Protein AF-A0A534SJM7-F1 (afdb_monomer_lite)

Radius of gyration: 26.12 Å; chains: 1; bounding box: 58×53×77 Å

Secondary structure (DSSP, 8-state):
-HHHHHHHHHHHHHHHHHHHHHHHHHHHHHHHHHH-SSHHHHHHHHHHHHHHHHHHHHHHHHHHHTTPPPPPP---HHHHHHHHHHHHH-GGGTHHHHHHHHHHHHHHHTT-GGGTTHHHHHHHHHHHHHHHHS--SSTTTTTT-THHHHHHHHHHHHHHHHHHHHHHHHHHHHHHHHHHTT--HHHHHHHHHHHHHHHHHHHHHHHHHHHHHHHHHHHHHHHHHHHHHHH-HHHHHHHHHHHHHHTT--HHHHHHHHHHHHTSTT-

Sequence (267 aa):
MKSQSKTAAADIARFRQNYIVEMDGIALYRAMAAAEQDDQRAAIFEKLAQNEERHAQRWAKLIQSGGGAVPAHKPSARVQMLGWMARRFGTHRVVPIISNMEARDEAGYMRQPEAAGLPAEERAHSRTLLAMEGKTSGQESIAGTERWHISAHGGGLRAAVFGINDGLLSNFSLVMGFAGAEAKPEYIILAGVAGLLAGSFSMAAGEYVSVSAQREVFEQQIAIEKEELEMSPKEEEEELSLIYQAKGIPEQEASRLAQRIIQNPKT

pLDDT: mean 84.22, std 14.19, range [37.12, 96.88]

Structure (mmCIF, N/CA/C/O backbone):
data_AF-A0A534SJM7-F1
#
_entry.id   AF-A0A534SJM7-F1
#
loop_
_atom_site.group_PDB
_atom_site.id
_atom_site.type_symbol
_atom_site.label_atom_id
_atom_site.label_alt_id
_atom_site.label_comp_id
_atom_site.label_asym_id
_atom_site.label_entity_id
_atom_site.label_seq_id
_atom_site.pdbx_PDB_ins_code
_atom_site.Cartn_x
_atom_site.Cartn_y
_atom_site.Cartn_z
_atom_site.occupancy
_atom_site.B_iso_or_equiv
_atom_site.auth_seq_id
_atom_site.auth_comp_id
_atom_site.auth_asym_id
_atom_site.auth_atom_id
_atom_site.pdbx_PDB_model_num
ATOM 1 N N . MET A 1 1 ? -1.666 27.600 31.468 1.00 48.06 1 MET A N 1
ATOM 2 C CA . MET A 1 1 ? -3.039 27.063 31.286 1.00 48.06 1 MET A CA 1
ATOM 3 C C . MET A 1 1 ? -3.650 27.278 29.895 1.00 48.06 1 MET A C 1
ATOM 5 O O . MET A 1 1 ? -4.218 26.328 29.385 1.00 48.06 1 MET A O 1
ATOM 9 N N . LYS A 1 2 ? -3.519 28.438 2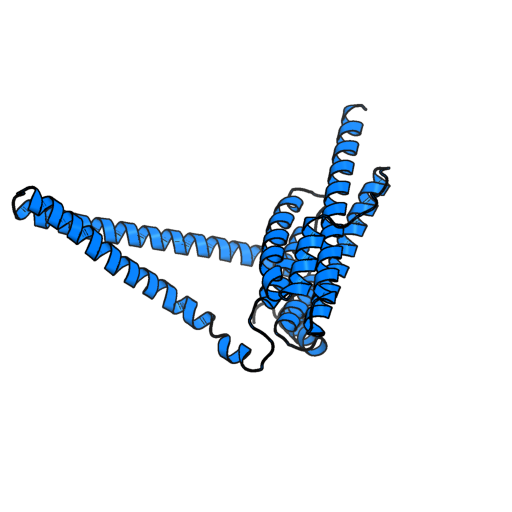9.221 1.00 47.66 2 LYS A N 1
ATOM 10 C CA . LYS A 1 2 ? -4.101 28.635 27.865 1.00 47.66 2 LYS A CA 1
ATOM 11 C C . LYS A 1 2 ? -3.459 27.803 26.733 1.00 47.66 2 LYS A C 1
ATOM 13 O O . LYS A 1 2 ? -4.135 27.537 25.748 1.00 47.66 2 LYS A O 1
ATOM 18 N N . SER A 1 3 ? -2.191 27.399 26.867 1.00 48.66 3 SER A N 1
ATOM 19 C CA . SER A 1 3 ? -1.494 26.578 25.857 1.00 48.66 3 SER A CA 1
ATOM 20 C C . SER A 1 3 ? -1.983 25.119 25.863 1.00 48.66 3 SER A C 1
ATOM 22 O O . SER A 1 3 ? -2.466 24.642 24.846 1.00 48.66 3 SER A O 1
ATOM 24 N N . GLN A 1 4 ? -2.018 24.466 27.034 1.00 54.09 4 GLN A N 1
ATOM 25 C CA . GLN A 1 4 ? -2.491 23.077 27.185 1.00 54.09 4 GLN A CA 1
ATOM 26 C C . GLN A 1 4 ? -3.959 22.866 26.763 1.00 54.09 4 GLN A C 1
ATOM 28 O O . GLN A 1 4 ? -4.293 21.833 26.196 1.00 54.09 4 GLN A O 1
ATOM 33 N N . SER A 1 5 ? -4.833 23.856 26.986 1.00 59.66 5 SER A N 1
ATOM 34 C CA . SER A 1 5 ? -6.244 23.784 26.574 1.00 59.66 5 SER A CA 1
ATOM 35 C C . SER A 1 5 ? -6.440 23.843 25.051 1.00 59.66 5 SER A C 1
ATOM 37 O O . SER A 1 5 ? -7.377 23.232 24.541 1.00 59.66 5 SER A O 1
ATOM 39 N N . LYS A 1 6 ? -5.566 24.547 24.315 1.00 61.25 6 LYS A N 1
ATOM 40 C CA . LYS A 1 6 ? -5.624 24.595 22.845 1.00 61.25 6 LYS A CA 1
ATOM 41 C C . LYS A 1 6 ? -5.115 23.304 22.209 1.00 61.25 6 LYS A C 1
ATOM 43 O O . LYS A 1 6 ? -5.706 22.864 21.229 1.00 61.25 6 LYS A O 1
ATOM 48 N N . THR A 1 7 ? -4.072 22.700 22.778 1.00 64.88 7 THR A N 1
ATOM 49 C CA . THR A 1 7 ? -3.540 21.408 22.320 1.00 64.88 7 THR A CA 1
ATOM 50 C C . THR A 1 7 ? -4.594 20.312 22.468 1.00 64.88 7 THR A C 1
ATOM 52 O O . THR A 1 7 ? -4.959 19.693 21.478 1.00 64.88 7 THR A O 1
ATOM 55 N N . ALA A 1 8 ? -5.229 20.209 23.643 1.00 72.19 8 ALA A N 1
ATOM 56 C CA . ALA A 1 8 ? -6.291 19.230 23.887 1.00 72.19 8 ALA A CA 1
ATOM 57 C C . ALA A 1 8 ? -7.491 19.374 22.927 1.00 72.19 8 ALA A C 1
ATOM 59 O O . ALA A 1 8 ? -8.035 18.381 22.454 1.00 72.19 8 ALA A O 1
ATOM 60 N N . ALA A 1 9 ? -7.899 20.603 22.591 1.00 74.38 9 ALA A N 1
ATOM 61 C CA . ALA A 1 9 ? -8.987 20.830 21.638 1.00 74.38 9 ALA A CA 1
ATOM 62 C C . ALA A 1 9 ? -8.610 20.444 20.193 1.00 74.38 9 ALA A C 1
ATOM 64 O O . ALA A 1 9 ? -9.451 19.912 19.464 1.00 74.38 9 ALA A O 1
ATOM 65 N N . ALA A 1 10 ? -7.363 20.698 19.782 1.00 77.25 10 ALA A N 1
ATOM 66 C CA . ALA A 1 10 ? -6.848 20.300 18.472 1.00 77.25 10 ALA A CA 1
ATOM 67 C C . ALA A 1 10 ? -6.713 18.772 18.352 1.00 77.25 10 ALA A C 1
ATOM 69 O O . ALA A 1 10 ? -7.062 18.209 17.315 1.00 77.25 10 ALA A O 1
ATOM 70 N N . ASP A 1 11 ? -6.294 18.100 19.425 1.00 86.06 11 ASP A N 1
ATOM 71 C CA . ASP A 1 11 ? -6.201 16.640 19.481 1.00 86.06 11 ASP A CA 1
ATOM 72 C C . ASP A 1 11 ? -7.588 15.988 19.402 1.00 86.06 11 ASP A C 1
ATOM 74 O O . ASP A 1 11 ? -7.801 15.095 18.588 1.00 86.06 11 ASP A O 1
ATOM 78 N N . ILE A 1 12 ? -8.587 16.506 20.130 1.00 87.31 12 ILE A N 1
ATOM 79 C CA . ILE A 1 12 ? -9.975 16.013 20.037 1.00 87.31 12 ILE A CA 1
ATOM 80 C C . ILE A 1 12 ? -10.547 16.206 18.628 1.00 87.31 12 ILE A C 1
ATOM 82 O O . ILE A 1 12 ? -11.263 15.337 18.132 1.00 87.31 12 ILE A O 1
ATOM 86 N N . ALA A 1 13 ? -10.258 17.334 17.971 1.00 89.06 13 ALA A N 1
ATOM 87 C CA . ALA A 1 13 ? -10.689 17.559 16.594 1.00 89.06 13 ALA A CA 1
ATOM 88 C C . ALA A 1 13 ? -10.052 16.546 15.628 1.00 89.06 13 ALA A C 1
ATOM 90 O O . ALA A 1 13 ? -10.756 15.998 14.780 1.00 89.06 13 ALA A O 1
ATOM 91 N N . ARG A 1 14 ? -8.758 16.243 15.801 1.00 90.06 14 ARG A N 1
ATOM 92 C CA . ARG A 1 14 ? -8.051 15.200 15.042 1.00 90.06 14 ARG A CA 1
ATOM 93 C C . ARG A 1 14 ? -8.657 13.818 15.288 1.00 90.06 14 ARG A C 1
ATOM 95 O O . ARG A 1 14 ? -9.010 13.143 14.331 1.00 90.06 14 ARG A O 1
ATOM 102 N N . PHE A 1 15 ? -8.880 13.432 16.544 1.00 91.88 15 PHE A N 1
ATOM 103 C CA . PHE A 1 15 ? -9.482 12.136 16.880 1.00 91.88 15 PHE A CA 1
ATOM 104 C C . PHE A 1 15 ? -10.893 11.985 16.313 1.00 91.88 15 PHE A C 1
ATOM 106 O O . PHE A 1 15 ? -11.259 10.909 15.856 1.00 91.88 15 PHE A O 1
ATOM 113 N N . ARG A 1 16 ? -11.687 13.063 16.296 1.00 91.62 16 ARG A N 1
ATOM 114 C CA . ARG A 1 16 ? -13.003 13.070 15.640 1.00 91.62 16 ARG A CA 1
ATOM 115 C C . ARG A 1 16 ? -12.902 12.852 14.139 1.00 91.62 16 ARG A C 1
ATOM 117 O O . ARG A 1 16 ? -13.757 12.168 13.589 1.00 91.62 16 ARG A O 1
ATOM 124 N N . GLN A 1 17 ? -11.897 13.438 13.493 1.00 91.19 17 GLN A N 1
ATOM 125 C CA . GLN A 1 17 ? -11.669 13.228 12.070 1.00 91.19 17 GLN A CA 1
ATOM 126 C C . GLN A 1 17 ? -11.284 11.773 11.793 1.00 91.19 17 GLN A C 1
ATOM 128 O O . GLN A 1 17 ? -11.927 11.159 10.950 1.00 91.19 17 GLN A O 1
ATOM 133 N N . ASN A 1 18 ? -10.326 11.217 12.542 1.00 91.50 18 ASN A N 1
ATOM 134 C CA . ASN A 1 18 ? -9.927 9.811 12.416 1.00 91.50 18 ASN A CA 1
ATOM 135 C C . ASN A 1 18 ? -11.129 8.882 12.659 1.00 91.50 18 ASN A C 1
ATOM 137 O O . ASN A 1 18 ? -11.427 8.034 11.837 1.00 91.50 18 ASN A O 1
ATOM 141 N N . TYR A 1 19 ? -11.921 9.130 13.708 1.00 93.62 19 TYR A N 1
ATOM 142 C CA . TYR A 1 19 ? -13.146 8.371 13.982 1.00 93.62 19 TYR A CA 1
ATOM 143 C C . TYR A 1 19 ? -14.138 8.373 12.807 1.00 93.62 19 TYR A C 1
ATOM 145 O O . TYR A 1 19 ? -14.770 7.360 12.529 1.00 93.62 19 TYR A O 1
ATOM 153 N N . ILE A 1 20 ? -14.315 9.509 12.124 1.00 92.94 20 ILE A N 1
ATOM 154 C CA . ILE A 1 20 ? -15.205 9.588 10.957 1.00 92.94 20 ILE A CA 1
ATOM 155 C C . ILE A 1 20 ? -14.641 8.786 9.781 1.00 92.94 20 ILE A C 1
ATOM 157 O O . ILE A 1 20 ? -15.435 8.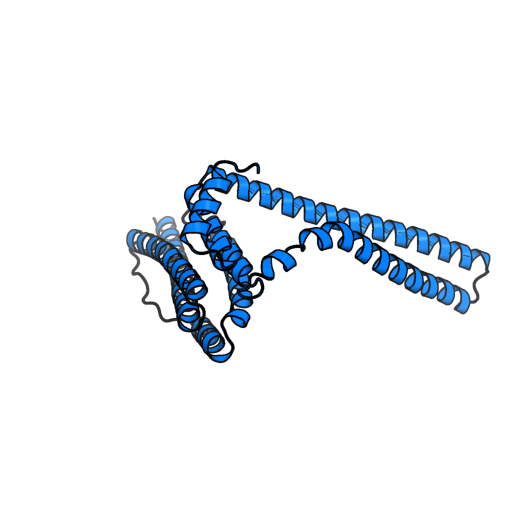189 9.059 1.00 92.94 20 ILE A O 1
ATOM 161 N N . VAL A 1 21 ? -13.315 8.779 9.600 1.00 91.25 21 VAL A N 1
ATOM 162 C CA . VAL A 1 21 ? -12.637 7.973 8.573 1.00 91.25 21 VAL A CA 1
ATOM 163 C C . VAL A 1 21 ? -12.903 6.488 8.818 1.00 91.25 21 VAL A C 1
ATOM 165 O O . VAL A 1 21 ? -13.490 5.862 7.938 1.00 91.25 21 VAL A O 1
ATOM 168 N N . GLU A 1 22 ? -12.661 5.979 10.032 1.00 93.25 22 GLU A N 1
ATOM 169 C CA . GLU A 1 22 ? -12.908 4.554 10.330 1.00 93.25 22 GLU A CA 1
ATOM 170 C C . GLU A 1 22 ? -14.385 4.195 10.127 1.00 93.25 22 GLU A C 1
ATOM 172 O O . GLU A 1 22 ? -14.732 3.169 9.551 1.00 93.25 22 GLU A O 1
ATOM 177 N N . MET A 1 23 ? -15.303 5.072 10.548 1.00 95.31 23 MET A N 1
ATOM 178 C CA . MET A 1 23 ? -16.740 4.851 10.364 1.00 95.31 23 MET A CA 1
ATOM 179 C C . MET A 1 23 ? -17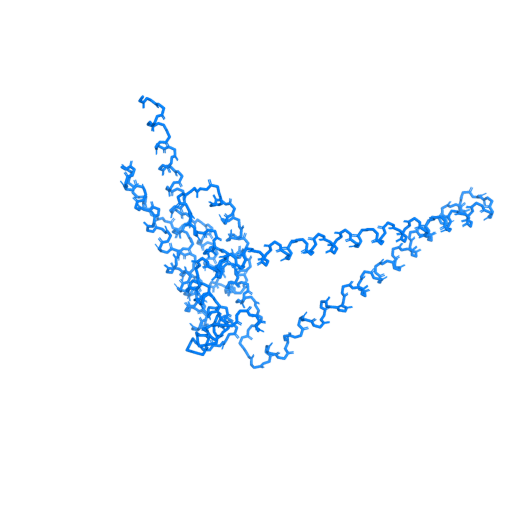.170 4.850 8.889 1.00 95.31 23 MET A C 1
ATOM 181 O O . MET A 1 23 ? -18.103 4.130 8.519 1.00 95.31 23 MET A O 1
ATOM 185 N N . ASP A 1 24 ? -16.515 5.644 8.038 1.00 94.12 24 ASP A N 1
ATOM 186 C CA . ASP A 1 24 ? -16.697 5.589 6.586 1.00 94.12 24 ASP A CA 1
ATOM 187 C C . ASP A 1 24 ? -16.140 4.278 6.007 1.00 94.12 24 ASP A C 1
ATOM 189 O O . ASP A 1 24 ? -16.819 3.672 5.173 1.00 94.12 24 ASP A O 1
ATOM 193 N N . GLY A 1 25 ? -14.982 3.810 6.488 1.00 93.25 25 GLY A N 1
ATOM 194 C CA . GLY A 1 25 ? -14.394 2.507 6.156 1.00 93.25 25 GLY A CA 1
ATOM 195 C C . GLY A 1 25 ? -15.334 1.347 6.491 1.00 93.25 25 GLY A C 1
ATOM 196 O O . GLY A 1 25 ? -15.724 0.588 5.604 1.00 93.25 25 GLY A O 1
ATOM 197 N N . ILE A 1 26 ? -15.842 1.290 7.728 1.00 95.75 26 ILE A N 1
ATOM 198 C CA . ILE A 1 26 ? -16.842 0.303 8.185 1.00 95.75 26 ILE A CA 1
ATOM 199 C C . ILE A 1 26 ? -18.062 0.284 7.258 1.00 95.75 26 ILE A C 1
ATOM 201 O O . ILE A 1 26 ? -18.526 -0.775 6.826 1.00 95.75 26 ILE A O 1
ATOM 205 N N . ALA A 1 27 ? -18.618 1.462 6.960 1.00 96.19 27 ALA A N 1
ATOM 206 C CA . ALA A 1 27 ? -19.800 1.576 6.113 1.00 96.19 27 ALA A CA 1
ATOM 207 C C . ALA A 1 27 ? -19.522 1.120 4.673 1.00 96.19 27 ALA A C 1
ATOM 209 O O . ALA A 1 27 ? -20.390 0.506 4.044 1.00 96.19 27 ALA A O 1
ATOM 210 N N . LEU A 1 28 ? -18.326 1.404 4.155 1.00 95.31 28 LEU A N 1
ATOM 211 C CA . LEU A 1 28 ? -17.896 0.985 2.830 1.00 95.31 28 LEU A CA 1
ATOM 212 C C . LEU A 1 28 ? -17.688 -0.528 2.762 1.00 95.31 28 LEU A C 1
ATOM 214 O O . LEU A 1 28 ? -18.277 -1.163 1.891 1.00 95.31 28 LEU A O 1
ATOM 218 N N . TYR A 1 29 ? -16.940 -1.117 3.694 1.00 96.19 29 TYR A N 1
ATOM 219 C CA . TYR A 1 29 ? -16.705 -2.558 3.744 1.00 96.19 29 TYR A CA 1
ATOM 220 C C . TYR A 1 29 ? -18.001 -3.352 3.895 1.00 96.19 29 TYR A C 1
ATOM 222 O O . TYR A 1 29 ? -18.231 -4.293 3.139 1.00 96.19 29 TYR A O 1
ATOM 230 N N . ARG A 1 30 ? -18.931 -2.914 4.749 1.00 96.88 30 ARG A N 1
ATOM 231 C CA . ARG A 1 30 ? -20.265 -3.535 4.841 1.00 96.88 30 ARG A CA 1
ATOM 232 C C . ARG A 1 30 ? -21.076 -3.402 3.557 1.00 96.88 30 ARG A C 1
ATOM 234 O O . ARG A 1 30 ? -21.790 -4.327 3.173 1.00 96.88 30 ARG A O 1
ATOM 241 N N . ALA A 1 31 ? -20.976 -2.265 2.865 1.00 95.75 31 ALA A N 1
ATOM 242 C CA . ALA A 1 31 ? -21.624 -2.094 1.568 1.00 95.75 31 ALA A CA 1
ATOM 243 C C . ALA A 1 31 ? -21.010 -3.002 0.490 1.00 95.75 31 ALA A C 1
ATOM 245 O O . ALA A 1 31 ? -21.743 -3.481 -0.375 1.00 95.75 31 ALA A O 1
ATOM 246 N N . MET A 1 32 ? -19.698 -3.246 0.553 1.00 95.44 32 MET A N 1
ATOM 247 C CA . MET A 1 32 ? -18.988 -4.192 -0.309 1.00 95.44 32 MET A CA 1
ATOM 248 C C . MET A 1 32 ? -19.405 -5.631 -0.004 1.00 95.44 32 MET A C 1
ATOM 250 O O . MET A 1 32 ? -19.796 -6.335 -0.929 1.00 95.44 32 MET A O 1
ATOM 254 N N . ALA A 1 33 ? -19.425 -6.032 1.271 1.00 95.88 33 ALA A N 1
ATOM 255 C CA . ALA A 1 33 ? -19.879 -7.349 1.717 1.00 95.88 33 ALA A CA 1
ATOM 256 C C . ALA A 1 33 ? -21.310 -7.646 1.247 1.00 95.88 33 ALA A C 1
ATOM 258 O O . ALA A 1 33 ? -21.569 -8.686 0.654 1.00 95.88 33 ALA A O 1
ATOM 259 N N . ALA A 1 34 ? -22.231 -6.692 1.417 1.00 95.44 34 ALA A N 1
ATOM 260 C CA . ALA A 1 34 ? -23.622 -6.837 0.984 1.00 95.44 34 ALA A CA 1
ATOM 261 C C . ALA A 1 34 ? -23.810 -6.852 -0.546 1.00 95.44 34 ALA A C 1
ATOM 263 O O . ALA A 1 34 ? -24.861 -7.267 -1.034 1.00 95.44 34 ALA A O 1
ATOM 264 N N . ALA A 1 35 ? -22.842 -6.334 -1.307 1.00 93.62 35 ALA A N 1
ATOM 265 C CA . ALA A 1 35 ? -22.861 -6.325 -2.769 1.00 93.62 35 ALA A CA 1
ATOM 266 C C . ALA A 1 35 ? -22.111 -7.516 -3.389 1.00 93.62 35 ALA A C 1
ATOM 268 O O . ALA A 1 35 ? -22.196 -7.720 -4.603 1.00 93.62 35 ALA A O 1
ATOM 269 N N . GLU A 1 36 ? -21.348 -8.254 -2.585 1.00 92.62 36 GLU A N 1
ATOM 270 C CA . GLU A 1 36 ? -20.542 -9.383 -3.021 1.00 92.62 36 GLU A CA 1
ATOM 271 C C . GLU A 1 36 ? 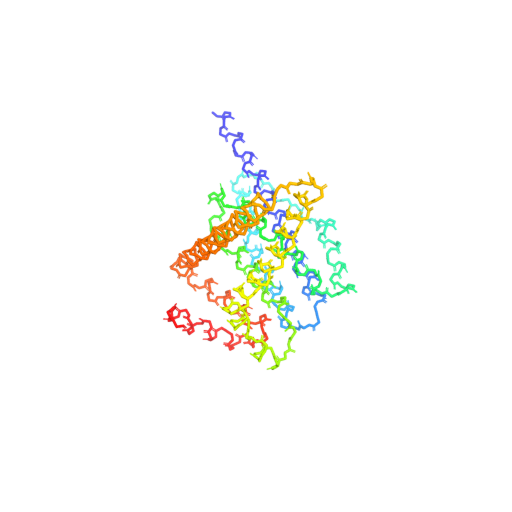-21.406 -10.638 -3.181 1.00 92.62 36 GLU A C 1
ATOM 273 O O . GLU A 1 36 ? -22.325 -10.880 -2.405 1.00 92.62 36 GLU A O 1
ATOM 278 N N . GLN A 1 37 ? -21.130 -11.419 -4.227 1.00 88.56 37 GLN A N 1
ATOM 279 C CA . GLN A 1 37 ? -21.872 -12.657 -4.510 1.00 88.56 37 GLN A CA 1
ATOM 280 C C . GLN A 1 37 ? -21.180 -13.892 -3.935 1.00 88.56 37 GLN A C 1
ATOM 282 O O . GLN A 1 37 ? -21.824 -14.908 -3.700 1.00 88.56 37 GLN A O 1
ATOM 287 N N . ASP A 1 38 ? -19.863 -13.815 -3.769 1.00 88.88 38 ASP A N 1
ATOM 288 C CA . ASP A 1 38 ? -19.048 -14.874 -3.195 1.00 88.88 38 ASP A CA 1
ATOM 289 C C . ASP A 1 38 ? -19.036 -14.741 -1.667 1.00 88.88 38 ASP A C 1
ATOM 291 O O . ASP A 1 38 ? -18.492 -13.772 -1.130 1.00 88.88 38 ASP A O 1
ATOM 295 N N . ASP A 1 39 ? -19.615 -15.723 -0.973 1.00 89.06 39 ASP A N 1
ATOM 296 C CA . ASP A 1 39 ? -19.719 -15.742 0.490 1.00 89.06 39 ASP A CA 1
ATOM 297 C C . ASP A 1 39 ? -18.352 -15.634 1.186 1.00 89.06 39 ASP A C 1
ATOM 299 O O . ASP A 1 39 ? -18.247 -15.010 2.244 1.00 89.06 39 ASP A O 1
ATOM 303 N N . GLN A 1 40 ? -17.284 -16.190 0.598 1.00 87.19 40 GLN A N 1
ATOM 304 C CA . GLN A 1 40 ? -15.939 -16.082 1.170 1.00 87.19 40 GLN A CA 1
ATOM 305 C C . GLN A 1 40 ? -15.420 -14.648 1.069 1.00 87.19 40 GLN A C 1
ATOM 307 O O . GLN A 1 40 ? -14.905 -14.102 2.043 1.00 87.19 40 GLN A O 1
ATOM 312 N N . ARG A 1 41 ? -15.587 -14.005 -0.091 1.00 90.50 41 ARG A N 1
ATOM 313 C CA . ARG A 1 41 ? -15.161 -12.609 -0.289 1.00 90.50 41 ARG A CA 1
ATOM 314 C C . ARG A 1 41 ? -16.010 -11.643 0.536 1.00 90.50 41 ARG A C 1
ATOM 316 O O . ARG A 1 41 ? -15.468 -10.692 1.097 1.00 90.50 41 ARG A O 1
ATOM 323 N N . ALA A 1 42 ? -17.308 -11.910 0.665 1.00 93.19 42 ALA A N 1
ATOM 324 C CA . ALA A 1 42 ? -18.203 -11.154 1.534 1.00 93.19 42 ALA A CA 1
ATOM 325 C C . ALA A 1 42 ? -17.753 -11.238 3.001 1.00 93.19 42 ALA A C 1
ATOM 327 O O . ALA A 1 42 ? -17.692 -10.215 3.683 1.00 93.19 42 ALA A O 1
ATOM 328 N N . ALA A 1 43 ? -17.364 -12.431 3.464 1.00 93.06 43 ALA A N 1
ATOM 329 C CA . ALA A 1 43 ? -16.839 -12.633 4.812 1.00 93.06 43 ALA A CA 1
ATOM 330 C C . ALA A 1 43 ? -15.519 -11.883 5.053 1.00 93.06 43 ALA A C 1
ATOM 332 O O . ALA A 1 43 ? -15.328 -11.343 6.140 1.00 93.06 43 ALA A O 1
ATOM 333 N N . ILE A 1 44 ? -14.630 -11.796 4.056 1.00 92.88 44 ILE A N 1
ATOM 334 C CA . ILE A 1 44 ? -13.392 -11.002 4.166 1.00 92.88 44 ILE A CA 1
ATOM 335 C C . ILE A 1 44 ? -13.719 -9.518 4.349 1.00 92.88 44 ILE A C 1
ATOM 337 O O . ILE A 1 44 ? -13.182 -8.894 5.260 1.00 92.88 44 ILE A O 1
ATOM 341 N N . PHE A 1 45 ? -14.634 -8.956 3.551 1.00 95.56 45 PHE A N 1
ATOM 342 C CA . PHE A 1 45 ? -15.066 -7.566 3.740 1.00 95.56 45 PHE A CA 1
ATOM 343 C C . PHE A 1 45 ? -15.692 -7.333 5.121 1.00 95.56 45 PHE A C 1
ATOM 345 O O . PHE A 1 45 ? -15.440 -6.300 5.733 1.00 95.56 45 PHE A O 1
ATOM 352 N N . GLU A 1 46 ? -16.469 -8.284 5.643 1.00 95.88 46 GLU A N 1
ATOM 353 C CA . GLU A 1 46 ? -17.026 -8.164 6.995 1.00 95.88 46 GLU A CA 1
ATOM 354 C C . GLU A 1 46 ? -15.934 -8.214 8.076 1.00 95.88 46 GLU A C 1
ATOM 356 O O . GLU A 1 46 ? -16.000 -7.453 9.038 1.00 95.88 46 GLU A O 1
ATOM 361 N N . LYS A 1 47 ? -14.897 -9.046 7.911 1.00 94.12 47 LYS A N 1
ATOM 362 C CA . LYS A 1 47 ? -13.740 -9.067 8.822 1.00 94.12 47 LYS A CA 1
ATOM 363 C C . LYS A 1 47 ? -12.969 -7.745 8.796 1.00 94.12 47 LYS A C 1
ATOM 365 O O . LYS A 1 47 ? -12.666 -7.212 9.858 1.00 94.12 47 LYS A O 1
ATOM 370 N N . LEU A 1 48 ? -12.739 -7.167 7.613 1.00 93.94 48 LEU A N 1
ATOM 371 C CA . LEU A 1 48 ? -12.138 -5.831 7.491 1.00 93.94 48 LEU A CA 1
ATOM 372 C C . LEU A 1 48 ? -12.995 -4.772 8.204 1.00 93.94 48 LEU A C 1
ATOM 374 O O . LEU A 1 48 ? -12.480 -3.991 8.996 1.00 93.94 48 LEU A O 1
ATOM 378 N N . ALA A 1 49 ? -14.322 -4.805 8.033 1.00 95.88 49 ALA A N 1
ATOM 379 C CA . ALA A 1 49 ? -15.223 -3.903 8.753 1.00 95.88 49 ALA A CA 1
ATOM 380 C C . ALA A 1 49 ? -15.131 -4.055 10.284 1.00 95.88 49 ALA A C 1
ATOM 382 O O . ALA A 1 49 ? -15.223 -3.065 11.006 1.00 95.88 49 ALA A O 1
ATOM 383 N N . GLN A 1 50 ? -14.959 -5.278 10.794 1.00 94.69 50 GLN A N 1
ATOM 384 C CA . GLN A 1 50 ? -14.792 -5.535 12.229 1.00 94.69 50 GLN A CA 1
ATOM 385 C C . GLN A 1 50 ? -13.458 -5.006 12.765 1.00 94.69 50 GLN A C 1
ATOM 387 O O . GLN A 1 50 ? -13.421 -4.504 13.890 1.00 94.69 50 GLN A O 1
ATOM 392 N N . ASN A 1 51 ? -12.382 -5.072 11.978 1.00 91.56 51 ASN A N 1
ATOM 393 C CA . ASN A 1 51 ? -11.098 -4.473 12.348 1.00 91.56 51 ASN A CA 1
ATOM 394 C C . ASN A 1 51 ? -11.230 -2.953 12.487 1.00 91.56 51 ASN A C 1
ATOM 396 O O . ASN A 1 51 ? -10.889 -2.404 13.538 1.00 91.56 51 ASN A O 1
ATOM 400 N N . GLU A 1 52 ? -11.870 -2.299 11.515 1.00 92.75 52 GLU A N 1
ATOM 401 C CA . GLU A 1 52 ? -12.140 -0.858 11.574 1.00 92.75 52 GLU A CA 1
ATOM 402 C C . GLU A 1 52 ? -13.021 -0.455 12.762 1.00 92.75 52 GLU A C 1
ATOM 404 O O . GLU A 1 52 ? -12.869 0.624 13.338 1.00 92.75 52 GLU A O 1
ATOM 409 N N . GLU A 1 53 ? -13.933 -1.323 13.210 1.00 94.81 53 GLU A N 1
ATOM 410 C CA . GLU A 1 53 ? -14.692 -1.072 14.440 1.00 94.81 53 GLU A CA 1
ATOM 411 C C . GLU A 1 53 ? -13.787 -0.979 15.669 1.00 94.81 53 GLU A C 1
ATOM 413 O O . GLU A 1 53 ? -14.050 -0.160 16.559 1.00 94.81 53 GLU A O 1
ATOM 418 N N . ARG A 1 54 ? -12.701 -1.760 15.729 1.00 92.12 54 ARG A N 1
ATOM 419 C CA . ARG A 1 54 ? -11.707 -1.657 16.810 1.00 92.12 54 ARG A CA 1
ATOM 420 C C . ARG A 1 54 ? -10.977 -0.315 16.736 1.00 92.12 54 ARG A C 1
ATOM 422 O O . ARG A 1 54 ? -10.816 0.337 17.776 1.00 92.12 54 ARG A O 1
ATOM 429 N N . HIS A 1 55 ? -10.620 0.137 15.533 1.00 92.12 55 HIS A N 1
ATOM 430 C CA . HIS A 1 55 ? -10.002 1.446 15.302 1.00 92.12 55 HIS A CA 1
ATOM 431 C C . HIS A 1 55 ? -10.941 2.583 15.736 1.00 92.12 55 HIS A C 1
ATOM 433 O O . HIS A 1 55 ? -10.591 3.424 16.572 1.00 92.12 55 HIS A O 1
ATOM 439 N N . ALA A 1 56 ? -12.196 2.553 15.280 1.00 93.81 56 ALA A N 1
ATOM 440 C CA . ALA A 1 56 ? -13.218 3.531 15.637 1.00 93.81 56 ALA A CA 1
ATOM 441 C C . ALA A 1 56 ? -13.438 3.583 17.158 1.00 93.81 56 ALA A C 1
ATOM 443 O O . ALA A 1 56 ? -13.512 4.661 17.755 1.00 93.81 56 ALA A O 1
ATOM 444 N N . GLN A 1 57 ? -13.488 2.428 17.829 1.00 94.19 57 GLN A N 1
ATOM 445 C CA . GLN A 1 57 ? -13.617 2.358 19.286 1.00 94.19 57 GLN A CA 1
ATOM 446 C C . GLN A 1 57 ? -12.411 2.959 20.016 1.00 94.19 57 GLN A C 1
ATOM 448 O O . GLN A 1 57 ? -12.588 3.611 21.052 1.00 94.19 57 GLN A O 1
ATOM 453 N N . ARG A 1 58 ? -11.191 2.775 19.498 1.00 92.75 58 ARG A N 1
ATOM 454 C CA . ARG A 1 58 ? -9.975 3.398 20.042 1.00 92.75 58 ARG A CA 1
ATOM 455 C C . ARG A 1 58 ? -10.074 4.920 19.982 1.00 92.75 58 ARG A C 1
ATOM 457 O O . ARG A 1 58 ? -9.891 5.580 21.008 1.00 92.75 58 ARG A O 1
ATOM 464 N N . TRP A 1 59 ? -10.456 5.477 18.835 1.00 93.12 59 TRP A N 1
ATOM 465 C CA . TRP A 1 59 ? -10.651 6.921 18.692 1.00 93.12 59 TRP A CA 1
ATOM 466 C C . TRP A 1 59 ? -11.798 7.446 19.556 1.00 93.12 59 TRP A C 1
ATOM 468 O O . TRP A 1 59 ? -11.652 8.481 20.207 1.00 93.12 59 TRP A O 1
ATOM 478 N N . ALA A 1 60 ? -12.912 6.718 19.646 1.00 93.12 60 ALA A N 1
ATOM 479 C CA . ALA A 1 60 ? -14.033 7.078 20.510 1.00 93.12 60 ALA A CA 1
ATOM 480 C C . ALA A 1 60 ? -13.614 7.185 21.985 1.00 93.12 60 ALA A C 1
ATOM 482 O O . ALA A 1 60 ? -13.979 8.155 22.653 1.00 93.12 60 ALA A O 1
ATOM 483 N N . LYS A 1 61 ? -12.804 6.238 22.481 1.00 93.00 61 LYS A N 1
ATOM 484 C CA . LYS A 1 61 ? -12.249 6.282 23.845 1.00 93.00 61 LYS A CA 1
ATOM 485 C C . LYS A 1 61 ? -11.374 7.515 24.057 1.00 93.00 61 LYS A C 1
ATOM 487 O O . LYS A 1 61 ? -11.545 8.192 25.067 1.00 93.00 61 LYS A O 1
ATOM 492 N N . LEU A 1 62 ? -10.501 7.844 23.101 1.00 90.50 62 LEU A N 1
ATOM 493 C CA . LEU A 1 62 ? -9.634 9.028 23.172 1.00 90.50 62 LEU A CA 1
ATOM 494 C C . LEU A 1 62 ? -10.432 10.342 23.171 1.00 90.50 62 LEU A C 1
ATOM 496 O O . LEU A 1 62 ? -10.142 11.255 23.949 1.00 90.50 62 LEU A O 1
ATOM 500 N N . ILE A 1 63 ? -11.485 10.427 22.350 1.00 91.44 63 ILE A N 1
ATOM 501 C CA . ILE A 1 63 ? -12.412 11.569 22.327 1.00 91.44 63 ILE A CA 1
ATOM 502 C C . ILE A 1 63 ? -13.090 11.726 23.693 1.00 91.44 63 ILE A C 1
ATOM 504 O O . ILE A 1 63 ? -13.102 12.828 24.245 1.00 91.44 63 ILE A O 1
ATOM 508 N N . GLN A 1 64 ? -13.618 10.633 24.252 1.00 91.69 64 GLN A N 1
ATOM 509 C CA . GLN A 1 64 ? -14.305 10.636 25.546 1.00 91.69 64 GLN A CA 1
ATOM 510 C C . GLN A 1 64 ? -13.360 10.986 26.699 1.00 91.69 64 GLN A C 1
ATOM 512 O O . GLN A 1 64 ? -13.715 11.812 27.539 1.00 91.69 64 GLN A O 1
ATOM 517 N N . SER A 1 65 ? -12.141 10.434 26.722 1.00 88.50 65 SER A N 1
ATOM 518 C CA . SER A 1 65 ? -11.137 10.768 27.742 1.00 88.50 65 SER A CA 1
ATOM 519 C C . SER A 1 65 ? -10.682 12.224 27.664 1.00 88.50 65 SER A C 1
ATOM 521 O O . SER A 1 65 ? -10.347 12.819 28.684 1.00 88.50 65 SER A O 1
ATOM 523 N N . GLY A 1 66 ? -10.717 12.822 26.470 1.00 85.12 66 GLY A N 1
ATOM 524 C CA . GLY A 1 66 ? -10.493 14.254 26.266 1.00 85.12 66 GLY A CA 1
ATOM 525 C C . GLY A 1 66 ? -11.681 15.144 26.661 1.00 85.12 66 GLY A C 1
ATOM 526 O O . GLY A 1 66 ? -11.585 16.364 26.558 1.00 85.12 66 GLY A O 1
ATOM 527 N N . GLY A 1 67 ? -12.812 14.573 27.094 1.00 86.12 67 GLY A N 1
ATOM 528 C CA . GLY A 1 67 ? -14.040 15.312 27.410 1.00 86.12 67 GLY A CA 1
ATOM 529 C C . GLY A 1 67 ? -14.856 15.730 26.180 1.00 86.12 67 GLY A C 1
ATOM 530 O O . GLY A 1 67 ? -15.743 16.578 26.280 1.00 86.12 67 GLY A O 1
ATOM 531 N N . GLY A 1 68 ? -14.563 15.164 25.007 1.00 86.06 68 GLY A N 1
ATOM 532 C CA . GLY A 1 68 ? -15.322 15.376 23.780 1.00 86.06 68 GLY A CA 1
ATOM 533 C C . GLY A 1 68 ? -16.507 14.414 23.648 1.00 86.06 68 GLY A C 1
ATOM 534 O O . GLY A 1 68 ? -16.457 13.264 24.072 1.00 86.06 68 GLY A O 1
ATOM 535 N N . ALA A 1 69 ? -17.578 14.867 22.995 1.00 89.62 69 ALA A N 1
ATOM 536 C CA . ALA A 1 69 ? -18.641 13.977 22.527 1.00 89.62 69 ALA A CA 1
ATOM 537 C C . ALA A 1 69 ? -18.216 13.259 21.233 1.00 89.62 69 ALA A C 1
ATOM 539 O O . ALA A 1 69 ? -17.669 13.911 20.329 1.00 89.62 69 ALA A O 1
ATOM 540 N N . VAL A 1 70 ? -18.492 11.952 21.156 1.00 89.31 70 VAL A N 1
ATOM 541 C CA . VAL A 1 70 ? -18.314 11.133 19.947 1.00 89.31 70 VAL A CA 1
ATOM 542 C C . VAL A 1 70 ? -19.346 11.579 18.905 1.00 89.31 70 VAL A C 1
ATOM 544 O O . VAL A 1 70 ? -20.535 11.652 19.228 1.00 89.31 70 VAL A O 1
ATOM 547 N N . PRO A 1 71 ? -18.926 11.941 17.683 1.00 88.50 71 PRO A N 1
ATOM 548 C CA . PRO A 1 71 ? -19.845 12.425 16.665 1.00 88.50 71 PRO A CA 1
ATOM 549 C C . PRO A 1 71 ? -20.749 11.292 16.161 1.00 88.50 71 PRO A C 1
ATOM 551 O O . PRO A 1 71 ? -20.312 10.155 15.994 1.00 88.50 71 PRO A O 1
ATOM 554 N N . ALA A 1 72 ? -22.014 11.611 15.880 1.00 87.94 72 ALA A N 1
ATOM 555 C CA . ALA A 1 72 ? -22.885 10.701 15.146 1.00 87.94 72 ALA A CA 1
ATOM 556 C C . ALA A 1 72 ? -22.404 10.605 13.691 1.00 87.94 72 ALA A C 1
ATOM 558 O O . ALA A 1 72 ? -22.159 11.631 13.050 1.00 87.94 72 ALA A O 1
ATOM 559 N N . HIS A 1 73 ? -22.282 9.387 13.168 1.00 90.06 73 HIS A N 1
ATOM 560 C CA . HIS A 1 73 ? -21.820 9.154 11.803 1.00 90.06 73 HIS A CA 1
ATOM 561 C C . HIS A 1 73 ? -22.991 9.027 10.825 1.00 90.06 73 HIS A C 1
ATOM 563 O O . HIS A 1 73 ? -24.033 8.446 11.132 1.00 90.06 73 HIS A O 1
ATOM 569 N N . LYS A 1 74 ? -22.803 9.593 9.632 1.00 89.50 74 LYS A N 1
ATOM 570 C CA . LYS A 1 74 ? -23.604 9.316 8.441 1.00 89.50 74 LYS A CA 1
ATOM 571 C C . LYS A 1 74 ? -22.617 9.033 7.308 1.00 89.50 74 LYS A C 1
ATOM 573 O O . LYS A 1 74 ? -21.732 9.870 7.125 1.00 89.50 74 LYS A O 1
ATOM 578 N N . PRO A 1 75 ? -22.782 7.943 6.534 1.00 88.75 75 PRO A N 1
ATOM 579 C CA . PRO A 1 75 ? -21.857 7.610 5.457 1.00 88.75 75 PRO A CA 1
ATOM 580 C C . PRO A 1 75 ? -21.685 8.778 4.493 1.00 88.75 75 PRO A C 1
ATOM 582 O O . PRO A 1 75 ? -22.685 9.341 4.022 1.00 88.75 75 PRO A O 1
ATOM 585 N N . SER A 1 76 ? -20.439 9.136 4.187 1.00 91.69 76 SER A N 1
ATOM 586 C CA . SER A 1 76 ? -20.162 10.223 3.249 1.00 91.69 76 SER A CA 1
ATOM 587 C C . SER A 1 76 ? -20.717 9.934 1.849 1.00 91.69 76 SER A C 1
ATOM 589 O O . SER A 1 76 ? -20.946 8.788 1.453 1.00 91.69 76 SER A O 1
ATOM 591 N N . ALA A 1 77 ? -20.920 10.987 1.051 1.00 92.38 77 ALA A N 1
ATOM 592 C CA . ALA A 1 77 ? -21.419 10.851 -0.322 1.00 92.38 77 ALA A CA 1
ATOM 593 C C . ALA A 1 77 ? -20.532 9.929 -1.180 1.00 92.38 77 ALA A C 1
ATOM 595 O O . ALA A 1 77 ? -21.035 9.212 -2.045 1.00 92.38 77 ALA A O 1
ATOM 596 N N . ARG A 1 78 ? -19.220 9.907 -0.902 1.00 92.44 78 ARG A N 1
ATOM 597 C CA . ARG A 1 78 ? -18.267 9.004 -1.552 1.00 92.44 78 ARG A CA 1
ATOM 598 C C . ARG A 1 78 ? -18.560 7.547 -1.205 1.00 92.44 78 ARG A C 1
ATOM 600 O O . ARG A 1 78 ? -18.691 6.745 -2.122 1.00 92.44 78 ARG A O 1
ATOM 607 N N . VAL A 1 79 ? -18.715 7.215 0.077 1.00 93.19 79 VAL A N 1
ATOM 608 C CA . VAL A 1 79 ? -19.051 5.850 0.519 1.00 93.19 79 VAL A CA 1
ATOM 609 C C . VAL A 1 79 ? -20.366 5.386 -0.106 1.00 93.19 79 VAL A C 1
ATOM 611 O O . VAL A 1 79 ? -20.455 4.277 -0.627 1.00 93.19 79 VAL A O 1
ATOM 614 N N . GLN A 1 80 ? -21.375 6.259 -0.150 1.00 93.94 80 GLN A N 1
ATOM 615 C CA . GLN A 1 80 ? -22.656 5.948 -0.792 1.00 93.94 80 GLN A CA 1
ATOM 616 C C . GLN A 1 80 ? -22.507 5.682 -2.297 1.00 93.94 80 GLN A C 1
ATOM 618 O O . GLN A 1 80 ? -23.087 4.722 -2.811 1.00 93.94 80 GLN A O 1
ATOM 623 N N . MET A 1 81 ? -21.719 6.503 -2.998 1.00 95.19 81 MET A N 1
ATOM 624 C CA . MET A 1 81 ? -21.417 6.328 -4.420 1.00 95.19 81 MET A CA 1
ATOM 625 C C . MET A 1 81 ? -20.679 5.010 -4.679 1.00 95.19 81 MET A C 1
ATOM 627 O O . MET A 1 81 ? -21.087 4.257 -5.560 1.00 95.19 81 MET A O 1
ATOM 631 N N . LEU A 1 82 ? -19.627 4.710 -3.914 1.00 94.25 82 LEU A N 1
ATOM 632 C CA . LEU A 1 82 ? -18.844 3.482 -4.073 1.00 94.25 82 LEU A CA 1
ATOM 633 C C . LEU A 1 82 ? -19.678 2.239 -3.746 1.00 94.25 82 LEU A C 1
ATOM 635 O O . LEU A 1 82 ? -19.672 1.287 -4.521 1.00 94.25 82 LEU A O 1
ATOM 639 N N . GLY A 1 83 ? -20.486 2.275 -2.684 1.00 94.12 83 GLY A N 1
ATOM 640 C CA . GLY A 1 83 ? -21.426 1.197 -2.369 1.00 94.12 83 GLY A CA 1
ATOM 641 C C . GLY A 1 83 ? -22.491 1.001 -3.455 1.00 94.12 83 GLY A C 1
ATOM 642 O O . GLY A 1 83 ? -22.861 -0.126 -3.782 1.00 94.12 83 GLY A O 1
ATOM 643 N N . TRP A 1 84 ? -22.973 2.082 -4.077 1.00 95.44 84 TRP A N 1
ATOM 644 C CA . TRP A 1 84 ? -23.845 1.981 -5.250 1.00 95.44 84 TRP A CA 1
ATOM 645 C C . TRP A 1 84 ? -23.119 1.362 -6.454 1.00 95.44 84 TRP A C 1
ATOM 647 O O . TRP A 1 84 ? -23.679 0.480 -7.108 1.00 95.44 84 TRP A O 1
ATOM 657 N N . MET A 1 85 ? -21.874 1.768 -6.723 1.00 94.00 85 MET A N 1
ATOM 658 C CA . MET A 1 85 ? -21.057 1.194 -7.796 1.00 94.00 85 MET A CA 1
ATOM 659 C C . MET A 1 85 ? -20.810 -0.297 -7.576 1.00 94.00 85 MET A C 1
ATOM 661 O O . MET A 1 85 ? -20.961 -1.067 -8.522 1.00 94.00 85 MET A O 1
ATOM 665 N N . ALA A 1 86 ? -20.507 -0.711 -6.345 1.00 93.88 86 ALA A N 1
ATOM 666 C CA . ALA A 1 86 ? -20.301 -2.109 -5.986 1.00 93.88 86 ALA A CA 1
ATOM 667 C C . ALA A 1 86 ? -21.544 -2.945 -6.307 1.00 93.88 86 ALA A C 1
ATOM 669 O O . ALA A 1 86 ? -21.453 -3.942 -7.018 1.00 93.88 86 ALA A O 1
ATOM 670 N N . ARG A 1 87 ? -22.732 -2.473 -5.902 1.00 93.69 87 ARG A N 1
ATOM 671 C CA . ARG A 1 87 ? -24.007 -3.140 -6.215 1.00 93.69 87 ARG A CA 1
ATOM 672 C C . ARG A 1 87 ? -24.318 -3.185 -7.711 1.00 93.69 87 ARG A C 1
ATOM 674 O O . ARG A 1 87 ? -24.929 -4.139 -8.181 1.00 93.69 87 ARG A O 1
ATOM 681 N N . ARG A 1 88 ? -23.956 -2.143 -8.468 1.00 93.44 88 ARG A N 1
ATOM 682 C CA . ARG A 1 88 ? -24.352 -2.007 -9.880 1.00 93.44 88 ARG A CA 1
ATOM 683 C C . ARG A 1 88 ? -23.375 -2.645 -10.866 1.00 93.44 88 ARG A C 1
ATOM 685 O O . ARG A 1 88 ? -23.806 -3.083 -11.937 1.00 93.44 88 ARG A O 1
ATOM 692 N N . PHE A 1 89 ? -22.087 -2.645 -10.541 1.00 90.88 89 PHE A N 1
ATOM 693 C CA . PHE A 1 89 ? -20.989 -3.032 -11.431 1.00 90.88 89 PHE A CA 1
ATOM 694 C C . PHE A 1 89 ? -20.106 -4.150 -10.869 1.00 90.88 89 PHE A C 1
ATOM 696 O O . PHE A 1 89 ? -19.208 -4.600 -11.584 1.00 90.88 89 PHE A O 1
ATOM 703 N N . GLY A 1 90 ? -20.373 -4.602 -9.642 1.00 88.31 90 GLY A N 1
ATOM 704 C CA . GLY A 1 90 ? -19.583 -5.586 -8.911 1.00 88.31 90 GLY A CA 1
ATOM 705 C C . GLY A 1 90 ? -18.477 -4.946 -8.069 1.00 88.31 90 GLY A C 1
ATOM 706 O O . GLY A 1 90 ? -17.936 -3.889 -8.402 1.00 88.31 90 GLY A O 1
ATOM 707 N N . THR A 1 91 ? -18.106 -5.631 -6.993 1.00 90.00 91 THR A N 1
ATOM 708 C CA . THR A 1 91 ? -17.051 -5.235 -6.045 1.00 90.00 91 THR A CA 1
ATOM 709 C C . THR A 1 91 ? -15.670 -5.131 -6.694 1.00 90.00 91 THR A C 1
ATOM 711 O O . THR A 1 91 ? -14.920 -4.212 -6.389 1.00 90.00 91 THR A O 1
ATOM 714 N N . HIS A 1 92 ? -15.345 -6.000 -7.657 1.00 86.31 92 HIS A N 1
ATOM 715 C CA . HIS A 1 92 ? -14.036 -6.047 -8.328 1.00 86.31 92 HIS A CA 1
ATOM 716 C C . HIS A 1 92 ? -13.596 -4.722 -8.978 1.00 86.31 92 HIS A C 1
ATOM 718 O O . HIS A 1 92 ? -12.403 -4.476 -9.109 1.00 86.31 92 HIS A O 1
ATOM 724 N N . ARG A 1 93 ? -14.534 -3.858 -9.399 1.00 87.56 93 ARG A N 1
ATOM 725 C CA . ARG A 1 93 ? -14.196 -2.531 -9.952 1.00 87.56 93 ARG A CA 1
ATOM 726 C C . ARG A 1 93 ? -13.956 -1.474 -8.884 1.00 87.56 93 ARG A C 1
ATOM 728 O O . ARG A 1 93 ? -13.381 -0.432 -9.179 1.00 87.56 93 ARG A O 1
ATOM 735 N N . VAL A 1 94 ? -14.454 -1.721 -7.680 1.00 89.56 94 VAL A N 1
ATOM 736 C CA . VAL A 1 94 ? -14.393 -0.792 -6.555 1.00 89.56 94 VAL A CA 1
ATOM 737 C C . VAL A 1 94 ? -13.175 -1.089 -5.687 1.00 89.56 94 VAL A C 1
ATOM 739 O O . VAL A 1 94 ? -12.547 -0.140 -5.237 1.00 89.56 94 VAL A O 1
ATOM 742 N N . VAL A 1 95 ? -12.784 -2.362 -5.533 1.00 89.06 95 VAL A N 1
ATOM 743 C CA . VAL A 1 95 ? -11.609 -2.768 -4.737 1.00 89.06 95 VAL A CA 1
ATOM 744 C C . VAL A 1 95 ? -10.356 -1.937 -5.065 1.00 89.06 95 VAL A C 1
ATOM 746 O O . VAL A 1 95 ? -9.857 -1.319 -4.133 1.00 89.06 95 VAL A O 1
ATOM 749 N N . PRO A 1 96 ? -9.932 -1.735 -6.333 1.00 86.31 96 PRO A N 1
ATOM 750 C CA . PRO A 1 96 ? -8.741 -0.925 -6.625 1.00 86.31 96 PRO A CA 1
ATOM 751 C C . PRO A 1 96 ? -8.843 0.539 -6.193 1.00 86.31 96 PRO A C 1
ATOM 753 O O . PRO A 1 96 ? -7.834 1.204 -5.959 1.00 86.31 96 PRO A O 1
ATOM 756 N N . ILE A 1 97 ? -10.061 1.077 -6.111 1.00 89.19 97 ILE A N 1
ATOM 757 C CA . ILE A 1 97 ? -10.291 2.436 -5.617 1.00 89.19 97 ILE A CA 1
ATOM 758 C C . ILE A 1 97 ? -10.099 2.462 -4.098 1.00 89.19 97 ILE A C 1
ATOM 760 O O . ILE A 1 97 ? -9.451 3.379 -3.604 1.00 89.19 97 ILE A O 1
ATOM 764 N N . ILE A 1 98 ? -10.615 1.452 -3.390 1.00 89.62 98 ILE A N 1
ATOM 765 C CA . ILE A 1 98 ? -10.477 1.305 -1.934 1.00 89.62 98 ILE A CA 1
ATOM 766 C C . ILE A 1 98 ? -9.013 1.059 -1.565 1.00 89.62 98 ILE A C 1
ATOM 768 O O . ILE A 1 98 ? -8.481 1.806 -0.758 1.00 89.62 98 ILE A O 1
ATOM 772 N N . SER A 1 99 ? -8.318 0.135 -2.238 1.00 85.06 99 SER A N 1
ATOM 773 C CA . SER A 1 99 ? -6.890 -0.147 -2.007 1.00 85.06 99 SER A CA 1
ATOM 774 C C . SER A 1 99 ? -6.028 1.124 -2.080 1.00 85.06 99 SER A C 1
ATOM 776 O O . SER A 1 99 ? -5.125 1.338 -1.276 1.00 85.06 99 SER A O 1
ATOM 778 N N . ASN A 1 100 ? -6.327 2.019 -3.031 1.00 83.12 100 ASN A N 1
ATOM 779 C CA . ASN A 1 100 ? -5.641 3.310 -3.162 1.00 83.12 100 ASN A CA 1
ATOM 780 C C . ASN A 1 100 ? -6.035 4.341 -2.089 1.00 83.12 100 ASN A C 1
ATOM 782 O O . ASN A 1 100 ? -5.297 5.309 -1.888 1.00 83.12 100 ASN A O 1
ATOM 786 N N . MET A 1 101 ? -7.212 4.201 -1.476 1.00 83.06 101 MET A N 1
ATOM 787 C CA . MET A 1 101 ? -7.644 5.027 -0.348 1.00 83.06 101 MET A CA 1
ATOM 788 C C . MET A 1 101 ? -6.917 4.595 0.928 1.00 83.06 101 MET A C 1
ATOM 790 O O . MET A 1 101 ? -6.251 5.442 1.514 1.00 83.06 101 MET A O 1
ATOM 794 N N . GLU A 1 102 ? -6.912 3.298 1.247 1.00 82.38 102 GLU A N 1
ATOM 795 C CA . GLU A 1 102 ? -6.231 2.750 2.436 1.00 82.38 102 GLU A CA 1
ATOM 796 C C . GLU A 1 102 ? -4.741 3.121 2.468 1.00 82.38 102 GLU A C 1
ATOM 798 O O . GLU A 1 102 ? -4.220 3.636 3.456 1.00 82.38 102 GLU A O 1
ATOM 803 N N . ALA A 1 103 ? -4.056 3.001 1.324 1.00 75.12 103 ALA A N 1
ATOM 804 C CA . ALA A 1 103 ? -2.644 3.377 1.207 1.00 75.12 103 ALA A CA 1
ATOM 805 C C . ALA A 1 103 ? -2.365 4.869 1.500 1.00 75.12 103 ALA A C 1
ATOM 807 O O . ALA A 1 103 ? -1.231 5.252 1.792 1.00 75.12 103 ALA A O 1
ATOM 808 N N . ARG A 1 104 ? -3.368 5.750 1.379 1.00 74.06 104 ARG A N 1
ATOM 809 C CA . ARG A 1 104 ? -3.236 7.174 1.734 1.00 74.06 104 ARG A CA 1
ATOM 810 C C . ARG A 1 104 ? -3.530 7.428 3.206 1.00 74.06 104 ARG A C 1
ATOM 812 O O . ARG A 1 104 ? -2.933 8.351 3.764 1.00 74.06 104 ARG A O 1
ATOM 819 N N . ASP A 1 105 ? -4.420 6.644 3.800 1.00 72.81 105 ASP A N 1
ATOM 820 C CA . ASP A 1 105 ? -4.828 6.789 5.195 1.00 72.81 105 ASP A CA 1
ATOM 821 C C . ASP A 1 105 ? -3.701 6.334 6.147 1.00 72.81 105 ASP A C 1
ATOM 823 O O . ASP A 1 105 ? -3.412 7.041 7.120 1.00 72.81 105 ASP A O 1
ATOM 827 N N . GLU A 1 106 ? -2.914 5.313 5.768 1.00 74.75 106 GLU A N 1
ATOM 828 C CA . GLU A 1 106 ? -1.671 4.903 6.458 1.00 74.75 106 GLU A CA 1
ATOM 829 C C . GLU A 1 106 ? -0.738 6.100 6.750 1.00 74.75 106 GLU A C 1
ATOM 831 O O . GLU A 1 106 ? -0.288 6.325 7.881 1.00 74.75 106 GLU A O 1
ATOM 836 N N . ALA A 1 107 ? -0.476 6.932 5.735 1.00 73.44 107 ALA A N 1
ATOM 837 C CA . ALA A 1 107 ? 0.424 8.080 5.852 1.00 73.44 107 ALA A CA 1
ATOM 838 C C . ALA A 1 107 ? -0.080 9.136 6.858 1.00 73.44 107 ALA A C 1
ATOM 840 O O . ALA A 1 107 ? 0.719 9.906 7.409 1.00 73.44 107 ALA A O 1
ATOM 841 N N . GLY A 1 108 ? -1.393 9.176 7.108 1.00 74.50 108 GLY A N 1
ATOM 842 C CA . GLY A 1 108 ? -2.031 10.049 8.091 1.00 74.50 108 GLY A CA 1
ATOM 843 C C . GLY A 1 108 ? -1.761 9.631 9.539 1.00 74.50 108 GLY A C 1
ATOM 844 O O . GLY A 1 108 ? -1.663 10.497 10.418 1.00 74.50 108 GLY A O 1
ATOM 845 N N . TYR A 1 109 ? -1.581 8.333 9.794 1.00 81.56 109 TYR A N 1
ATOM 846 C CA . TYR A 1 109 ? -1.374 7.776 11.134 1.00 81.56 109 TYR A CA 1
ATOM 847 C C . TYR A 1 109 ? 0.092 7.719 11.566 1.00 81.56 109 TYR A C 1
ATOM 849 O O . TYR A 1 109 ? 0.375 7.883 12.751 1.00 81.56 109 TYR A O 1
ATOM 857 N N . MET A 1 110 ? 1.035 7.628 10.624 1.00 78.31 110 MET A N 1
ATOM 858 C CA . MET A 1 110 ? 2.482 7.513 10.894 1.00 78.31 110 MET A CA 1
ATOM 859 C C . MET A 1 110 ? 3.072 8.596 11.815 1.00 78.31 110 MET A C 1
ATOM 861 O O . MET A 1 110 ? 4.106 8.392 12.445 1.00 78.31 110 MET A O 1
ATOM 865 N N . ARG A 1 111 ? 2.443 9.774 11.901 1.00 80.69 111 ARG A N 1
ATOM 866 C CA . ARG A 1 111 ? 2.915 10.899 12.734 1.00 80.69 111 ARG A CA 1
ATOM 867 C C . ARG A 1 111 ? 2.162 11.047 14.057 1.00 80.69 111 ARG A C 1
ATOM 869 O O . ARG A 1 111 ? 2.386 12.028 14.766 1.00 80.69 111 ARG A O 1
ATOM 876 N N . GLN A 1 112 ? 1.250 10.129 14.370 1.00 83.19 112 GLN A N 1
ATOM 877 C CA . GLN A 1 112 ? 0.384 10.198 15.544 1.00 83.19 112 GLN A CA 1
ATOM 878 C C . GLN A 1 112 ? 0.806 9.129 16.562 1.00 83.19 112 GLN A C 1
ATOM 880 O O . GLN A 1 112 ? 0.606 7.943 16.308 1.00 83.19 112 GLN A O 1
ATOM 885 N N . PRO A 1 113 ? 1.356 9.498 17.731 1.00 82.06 113 PRO A N 1
ATOM 886 C CA . PRO A 1 113 ? 1.733 8.511 18.745 1.00 82.06 113 PRO A CA 1
ATOM 887 C C . PRO A 1 113 ? 0.519 7.730 19.271 1.00 82.06 113 PRO A C 1
ATOM 889 O O . PRO A 1 113 ? 0.641 6.568 19.652 1.00 82.06 113 PRO A O 1
ATOM 892 N N . GLU A 1 114 ? -0.676 8.329 19.247 1.00 84.50 114 GLU A N 1
ATOM 893 C CA . GLU A 1 114 ? -1.916 7.670 19.665 1.00 84.50 114 GLU A CA 1
ATOM 894 C C . GLU A 1 114 ? -2.389 6.592 18.680 1.00 84.50 114 GLU A C 1
ATOM 896 O O . GLU A 1 114 ? -3.223 5.767 19.055 1.00 84.50 114 GLU A O 1
ATOM 901 N N . ALA A 1 115 ? -1.835 6.572 17.462 1.00 82.44 115 ALA A N 1
ATOM 902 C CA . ALA A 1 115 ? -2.122 5.618 16.395 1.00 82.44 115 ALA A CA 1
ATOM 903 C C . ALA A 1 115 ? -1.147 4.427 16.359 1.00 82.44 115 ALA A C 1
ATOM 905 O O . ALA A 1 115 ? -1.135 3.689 15.384 1.00 82.44 115 ALA A O 1
ATOM 906 N N . ALA A 1 116 ? -0.320 4.217 17.393 1.00 83.75 116 ALA A N 1
ATOM 907 C CA . ALA A 1 116 ? 0.620 3.092 17.432 1.00 83.75 116 ALA A CA 1
ATOM 908 C C . ALA A 1 116 ? -0.071 1.751 17.098 1.00 83.75 116 ALA A C 1
ATOM 910 O O . ALA A 1 116 ? -1.085 1.429 17.724 1.00 83.75 116 ALA A O 1
ATOM 911 N N . GLY A 1 117 ? 0.463 1.013 16.122 1.00 83.00 117 GLY A N 1
ATOM 912 C CA . GLY A 1 117 ? -0.117 -0.227 15.584 1.00 83.00 117 GLY A CA 1
ATOM 913 C C . GLY A 1 117 ? -1.035 -0.035 14.368 1.00 83.00 117 GLY A C 1
ATOM 914 O O . GLY A 1 117 ? -0.993 -0.856 13.464 1.00 83.00 117 GLY A O 1
ATOM 915 N N . LEU A 1 118 ? -1.759 1.089 14.259 1.00 85.19 118 LEU A N 1
ATOM 916 C CA . LEU A 1 118 ? -2.697 1.318 13.147 1.00 85.19 118 LEU A CA 1
ATOM 917 C C . LEU A 1 118 ? -2.018 1.306 11.769 1.00 85.19 118 LEU A C 1
ATOM 919 O O . LEU A 1 118 ? -2.554 0.662 10.882 1.00 85.19 118 LEU A O 1
ATOM 923 N N . PRO A 1 119 ? -0.830 1.914 11.548 1.00 86.94 119 PRO A N 1
ATOM 924 C CA . PRO A 1 119 ? -0.177 1.823 10.240 1.00 86.94 119 PRO A CA 1
ATOM 925 C C . PRO A 1 119 ? 0.122 0.387 9.780 1.00 86.94 119 PRO A C 1
ATOM 927 O O . PRO A 1 119 ? 0.150 0.139 8.579 1.00 86.94 119 PRO A O 1
ATOM 930 N N . ALA A 1 120 ? 0.367 -0.539 10.715 1.00 86.06 120 ALA A N 1
ATOM 931 C CA . ALA A 1 120 ? 0.542 -1.957 10.406 1.00 86.06 120 ALA A CA 1
ATOM 932 C C . ALA A 1 120 ? -0.795 -2.587 9.985 1.00 86.06 120 ALA A C 1
ATOM 934 O O . ALA A 1 120 ? -0.881 -3.197 8.921 1.00 86.06 120 ALA A O 1
ATOM 935 N N . GLU A 1 121 ? -1.855 -2.346 10.766 1.00 88.00 121 GLU A N 1
ATOM 936 C CA . GLU A 1 121 ? -3.217 -2.814 10.465 1.00 88.00 121 GLU A CA 1
ATOM 937 C C . GLU A 1 121 ? -3.734 -2.261 9.113 1.00 88.00 121 GLU A C 1
ATOM 939 O O . GLU A 1 121 ? -4.270 -3.017 8.305 1.00 88.00 121 GLU A O 1
ATOM 944 N N . GLU A 1 122 ? -3.477 -0.990 8.778 1.00 88.06 122 GLU A N 1
ATOM 945 C CA . GLU A 1 122 ? -3.869 -0.416 7.476 1.00 88.06 122 GLU A CA 1
ATOM 946 C C . GLU A 1 122 ? -3.115 -1.046 6.294 1.00 88.06 122 GLU A C 1
ATOM 948 O O . GLU A 1 122 ? -3.676 -1.289 5.216 1.00 88.06 122 GLU A O 1
ATOM 953 N N . ARG A 1 123 ? -1.827 -1.367 6.477 1.00 87.31 123 ARG A N 1
ATOM 954 C CA . ARG A 1 123 ? -1.069 -2.113 5.462 1.00 87.31 123 ARG A CA 1
ATOM 955 C C . ARG A 1 123 ? -1.629 -3.518 5.282 1.00 87.31 123 ARG A C 1
ATOM 957 O O . ARG A 1 123 ? -1.736 -3.966 4.135 1.00 87.31 123 ARG A O 1
ATOM 964 N N . ALA A 1 124 ? -2.061 -4.163 6.364 1.00 87.75 124 ALA A N 1
ATOM 965 C CA . ALA A 1 124 ? -2.729 -5.458 6.322 1.00 87.75 124 ALA A CA 1
ATOM 966 C C . ALA A 1 124 ? -4.030 -5.430 5.505 1.00 87.75 124 ALA A C 1
ATOM 968 O O . ALA A 1 124 ? -4.294 -6.318 4.679 1.00 87.75 124 ALA A O 1
ATOM 969 N N . HIS A 1 125 ? -4.830 -4.372 5.671 1.00 89.69 125 HIS A N 1
ATOM 970 C CA . HIS A 1 125 ? -6.049 -4.150 4.889 1.00 89.69 125 HIS A CA 1
ATOM 971 C C . HIS A 1 125 ? -5.735 -4.046 3.393 1.00 89.69 125 HIS A C 1
ATOM 973 O O . HIS A 1 125 ? -6.316 -4.769 2.577 1.00 89.69 125 HIS A O 1
ATOM 979 N N . SER A 1 126 ? -4.755 -3.215 3.031 1.00 88.38 126 SER A N 1
ATOM 980 C CA . SER A 1 126 ? -4.317 -3.037 1.642 1.00 88.38 126 SER A CA 1
ATOM 981 C C . SER A 1 126 ? -3.803 -4.342 1.016 1.00 88.38 126 SER A C 1
ATOM 983 O O . SER A 1 126 ? -4.226 -4.708 -0.085 1.00 88.38 126 SER A O 1
ATOM 985 N N . ARG A 1 127 ? -2.957 -5.107 1.725 1.00 87.94 127 ARG A N 1
ATOM 986 C CA . ARG A 1 127 ? -2.452 -6.420 1.269 1.00 87.94 127 ARG A CA 1
ATOM 987 C C . ARG A 1 127 ? -3.592 -7.417 1.033 1.00 87.94 127 ARG A C 1
ATOM 989 O O . ARG A 1 127 ? -3.613 -8.096 0.000 1.00 87.94 127 ARG A O 1
ATOM 996 N N . THR A 1 128 ? -4.574 -7.455 1.933 1.00 88.75 128 THR A N 1
ATOM 997 C CA . THR A 1 128 ? -5.766 -8.307 1.800 1.00 88.75 128 THR A CA 1
ATOM 998 C C . THR A 1 128 ? -6.614 -7.907 0.590 1.00 88.75 128 THR A C 1
ATOM 1000 O O . THR A 1 128 ? -6.973 -8.764 -0.221 1.00 88.75 128 THR A O 1
ATOM 1003 N N . LEU A 1 129 ? -6.885 -6.613 0.397 1.00 88.56 129 LEU A N 1
ATOM 1004 C CA . LEU A 1 129 ? -7.641 -6.106 -0.756 1.00 88.56 129 LEU A CA 1
ATOM 1005 C C . LEU A 1 129 ? -6.935 -6.402 -2.086 1.00 88.56 129 LEU A C 1
ATOM 1007 O O . LEU A 1 129 ? -7.569 -6.880 -3.027 1.00 88.56 129 LEU A O 1
ATOM 1011 N N . LEU A 1 130 ? -5.615 -6.213 -2.151 1.00 84.81 130 LEU A N 1
ATOM 1012 C CA . LEU A 1 130 ? -4.802 -6.568 -3.318 1.00 84.81 130 LEU A CA 1
ATOM 1013 C C . LEU A 1 130 ? -4.855 -8.072 -3.621 1.00 84.81 130 LEU A C 1
ATOM 1015 O O . LEU A 1 130 ? -4.884 -8.471 -4.788 1.00 84.81 130 LEU A O 1
ATOM 1019 N N . ALA A 1 131 ? -4.905 -8.926 -2.596 1.00 85.06 131 ALA A N 1
ATOM 1020 C CA . ALA A 1 131 ? -5.095 -10.361 -2.786 1.00 85.06 131 ALA A CA 1
ATOM 1021 C C . ALA A 1 131 ? -6.478 -10.683 -3.382 1.00 85.06 131 ALA A C 1
ATOM 1023 O O . ALA A 1 131 ? -6.577 -11.586 -4.214 1.00 85.06 131 ALA A O 1
ATOM 1024 N N . MET A 1 132 ? -7.516 -9.908 -3.040 1.00 83.06 132 MET A N 1
ATOM 1025 C CA . MET A 1 132 ? -8.864 -10.030 -3.615 1.00 83.06 132 MET A CA 1
ATOM 1026 C C . MET A 1 132 ? -8.977 -9.509 -5.060 1.00 83.06 132 MET A C 1
ATOM 1028 O O . MET A 1 132 ? -9.961 -9.825 -5.734 1.00 83.06 132 MET A O 1
ATOM 1032 N N . GLU A 1 133 ? -8.021 -8.703 -5.543 1.00 78.88 133 GLU A N 1
ATOM 1033 C CA . GLU A 1 133 ? -7.942 -8.262 -6.949 1.00 78.88 133 GLU A CA 1
ATOM 1034 C C . GLU A 1 133 ? -7.392 -9.355 -7.880 1.00 78.88 133 GLU A C 1
ATOM 1036 O O . GLU A 1 133 ? -7.645 -9.338 -9.090 1.00 78.88 133 GLU A O 1
ATOM 1041 N N . GLY A 1 134 ? -6.650 -10.324 -7.332 1.00 62.06 134 GLY A N 1
ATOM 1042 C CA . GLY A 1 134 ? -6.190 -11.498 -8.067 1.00 62.06 134 GLY A CA 1
ATOM 1043 C C . GLY A 1 134 ? -7.380 -12.280 -8.630 1.00 62.06 134 GLY A C 1
ATOM 1044 O O . GLY A 1 134 ? -8.312 -12.596 -7.900 1.00 62.06 134 GLY A O 1
ATOM 1045 N N . LYS A 1 135 ? -7.369 -12.558 -9.943 1.00 50.28 135 LYS A N 1
ATOM 1046 C CA . LYS A 1 135 ? -8.463 -13.219 -10.680 1.00 50.28 135 LYS A CA 1
ATOM 1047 C C . LYS A 1 135 ? -9.125 -14.356 -9.880 1.00 50.28 135 LYS A C 1
ATOM 1049 O O . LYS A 1 135 ? -8.471 -15.350 -9.586 1.00 50.28 135 LYS A O 1
ATOM 1054 N N . THR A 1 136 ? -10.421 -14.166 -9.620 1.00 41.44 136 THR A N 1
ATOM 1055 C CA . THR A 1 136 ? -11.519 -15.143 -9.469 1.00 41.44 136 THR A CA 1
ATOM 1056 C C . THR A 1 136 ? -11.156 -16.607 -9.205 1.00 41.44 136 THR A C 1
ATOM 1058 O O . THR A 1 136 ? -10.515 -17.258 -10.029 1.00 41.44 136 THR A O 1
ATOM 1061 N N . SER A 1 137 ? -11.713 -17.109 -8.099 1.00 46.12 137 SER A N 1
ATOM 1062 C CA . SER A 1 137 ? -12.052 -18.501 -7.782 1.00 46.12 137 SER A CA 1
ATOM 1063 C C . SER A 1 137 ? -11.904 -19.505 -8.934 1.00 46.12 137 SER A C 1
ATOM 1065 O O . SER A 1 137 ? -12.691 -19.559 -9.878 1.00 46.12 137 SER A O 1
ATOM 1067 N N . GLY A 1 138 ? -10.888 -20.357 -8.813 1.00 37.12 138 GLY A N 1
ATOM 1068 C CA . GLY A 1 138 ? -10.685 -21.502 -9.685 1.00 37.12 138 GLY A CA 1
ATOM 1069 C C . GLY A 1 138 ? -9.337 -22.164 -9.434 1.00 37.12 138 GLY A C 1
ATOM 1070 O O . GLY A 1 138 ? -8.327 -21.491 -9.239 1.00 37.12 138 GLY A O 1
ATOM 1071 N N . GLN A 1 139 ? -9.319 -23.495 -9.511 1.00 40.12 139 GLN A N 1
ATOM 1072 C CA . GLN A 1 139 ? -8.129 -24.357 -9.456 1.00 40.12 139 GLN A CA 1
ATOM 1073 C C . GLN A 1 139 ? -7.058 -23.981 -10.513 1.00 40.12 139 GLN A C 1
ATOM 1075 O O . GLN A 1 139 ? -5.914 -24.420 -10.427 1.00 40.12 139 GLN A O 1
ATOM 1080 N N . GLU A 1 140 ? -7.407 -23.120 -11.478 1.00 41.38 140 GLU A N 1
ATOM 1081 C CA . GLU A 1 140 ? -6.520 -22.558 -12.501 1.00 41.38 140 GLU A CA 1
ATOM 1082 C C . GLU A 1 140 ? -5.680 -21.349 -12.036 1.00 41.38 140 GLU A C 1
ATOM 1084 O O . GLU A 1 140 ? -4.710 -20.991 -12.707 1.00 41.38 140 GLU A O 1
ATOM 1089 N N . SER A 1 141 ? -5.970 -20.726 -10.882 1.00 44.66 141 SER A N 1
ATOM 1090 C CA . SER A 1 141 ? -5.181 -19.575 -10.397 1.00 44.66 141 SER A CA 1
ATOM 1091 C C . SER A 1 141 ? -3.784 -19.980 -9.910 1.00 44.66 141 SER A C 1
ATOM 1093 O O . SER A 1 141 ? -2.830 -19.211 -10.043 1.00 44.66 141 SER A O 1
ATOM 1095 N N . ILE A 1 142 ? -3.621 -21.224 -9.448 1.00 44.03 142 ILE A N 1
ATOM 1096 C CA . ILE A 1 142 ? -2.322 -21.755 -9.017 1.00 44.03 142 ILE A CA 1
ATOM 1097 C C . ILE A 1 142 ? -1.408 -21.993 -10.233 1.00 44.03 142 ILE A C 1
ATOM 1099 O O . ILE A 1 142 ? -0.215 -21.713 -10.160 1.00 44.03 142 ILE A O 1
ATOM 1103 N N . ALA A 1 143 ? -1.963 -22.367 -11.393 1.00 42.44 143 ALA A N 1
ATOM 1104 C CA . ALA A 1 143 ? -1.201 -22.486 -12.642 1.00 42.44 143 ALA A CA 1
ATOM 1105 C C . ALA A 1 143 ? -0.856 -21.118 -13.272 1.00 42.44 143 ALA A C 1
ATOM 1107 O O . ALA A 1 143 ? 0.144 -20.989 -13.971 1.00 42.44 143 ALA A O 1
ATOM 1108 N N . GLY A 1 144 ? -1.639 -20.071 -12.986 1.00 39.00 144 GLY A N 1
ATOM 1109 C CA . GLY A 1 144 ? -1.339 -18.687 -13.380 1.00 39.00 144 GLY A CA 1
ATOM 1110 C C . GLY A 1 144 ? -0.351 -17.956 -12.459 1.00 39.00 144 GLY A C 1
ATOM 1111 O O . GLY A 1 144 ? -0.028 -16.793 -12.711 1.00 39.00 144 GLY A O 1
ATOM 1112 N N . THR A 1 145 ? 0.132 -18.611 -11.396 1.00 42.66 145 THR A N 1
ATOM 1113 C CA . THR A 1 145 ? 1.015 -18.023 -10.369 1.00 42.66 145 THR A CA 1
ATOM 1114 C C . THR A 1 145 ? 2.491 -17.975 -10.793 1.00 42.66 145 THR A C 1
ATOM 1116 O O . THR A 1 145 ? 3.367 -17.616 -10.009 1.00 42.66 145 THR A O 1
ATOM 1119 N N . GLU A 1 146 ? 2.807 -18.178 -12.070 1.00 40.59 146 GLU A N 1
ATOM 1120 C CA . GLU A 1 146 ? 4.138 -17.876 -12.609 1.00 40.59 146 GLU A CA 1
ATOM 1121 C C . GLU A 1 146 ? 4.362 -16.370 -12.861 1.00 40.59 146 GLU A C 1
ATOM 1123 O O . GLU A 1 146 ? 5.001 -15.956 -13.827 1.00 40.59 146 GLU A O 1
ATOM 1128 N N . ARG A 1 147 ? 3.900 -15.497 -11.954 1.00 42.72 147 ARG A N 1
ATOM 1129 C CA . ARG A 1 147 ? 4.328 -14.085 -11.955 1.00 42.72 147 ARG A CA 1
ATOM 1130 C C . ARG A 1 147 ? 5.809 -13.946 -11.576 1.00 42.72 147 ARG A C 1
ATOM 1132 O O . ARG A 1 147 ? 6.437 -12.962 -11.953 1.00 42.72 147 ARG A O 1
ATOM 1139 N N . TRP A 1 148 ? 6.368 -14.969 -10.925 1.00 44.97 148 TRP A N 1
ATOM 1140 C CA . TRP A 1 148 ? 7.787 -15.108 -10.584 1.00 44.97 148 TRP A CA 1
ATOM 1141 C C . TRP A 1 148 ? 8.688 -15.422 -11.790 1.00 44.97 148 TRP A C 1
ATOM 1143 O O . TRP A 1 148 ? 9.860 -15.050 -11.784 1.00 44.97 148 TRP A O 1
ATOM 1153 N N . HIS A 1 149 ? 8.160 -16.035 -12.856 1.00 42.12 149 HIS A N 1
ATOM 1154 C CA . HIS A 1 149 ? 8.946 -16.306 -14.067 1.00 42.12 149 HIS A CA 1
ATOM 1155 C C . HIS A 1 149 ? 8.959 -15.123 -15.048 1.00 42.12 149 HIS A C 1
ATOM 1157 O O . HIS A 1 149 ? 9.939 -14.936 -15.772 1.00 42.12 149 HIS A O 1
ATOM 1163 N N . ILE A 1 150 ? 7.934 -14.262 -15.025 1.00 45.09 150 ILE A N 1
ATOM 1164 C CA . ILE A 1 150 ? 7.873 -13.072 -15.891 1.00 45.09 150 ILE A CA 1
ATOM 1165 C C . ILE A 1 150 ? 8.753 -11.935 -15.345 1.00 45.09 150 ILE A C 1
ATOM 1167 O O . ILE A 1 150 ? 9.377 -11.218 -16.125 1.00 45.09 150 ILE A O 1
ATOM 1171 N N . SER A 1 151 ? 8.863 -11.768 -14.026 1.00 45.41 151 SER A N 1
ATOM 1172 C CA . SER A 1 151 ? 9.641 -10.674 -13.422 1.00 45.41 151 SER A CA 1
ATOM 1173 C C . SER A 1 151 ? 11.156 -10.890 -13.486 1.00 45.41 151 SER A C 1
ATOM 1175 O O . SER A 1 151 ? 11.882 -9.937 -13.759 1.00 45.41 151 SER A O 1
ATOM 1177 N N . ALA A 1 152 ? 11.642 -12.125 -13.326 1.00 47.38 152 ALA A N 1
ATOM 1178 C CA . ALA A 1 152 ? 13.081 -12.406 -13.337 1.00 47.38 152 ALA A CA 1
ATOM 1179 C C . ALA A 1 152 ? 13.722 -12.337 -14.741 1.00 47.38 152 ALA A C 1
ATOM 1181 O O . ALA A 1 152 ? 14.896 -12.000 -14.856 1.00 47.38 152 ALA A O 1
ATOM 1182 N N . HIS A 1 153 ? 12.964 -12.614 -15.813 1.00 46.62 153 HIS A N 1
ATOM 1183 C CA . HIS A 1 153 ? 13.483 -12.624 -17.194 1.00 46.62 153 HIS A CA 1
ATOM 1184 C C . HIS A 1 153 ? 12.850 -11.563 -18.118 1.00 46.62 153 HIS A C 1
ATOM 1186 O O . HIS A 1 153 ? 13.425 -11.223 -19.152 1.00 46.62 153 HIS A O 1
ATOM 1192 N N . GLY A 1 154 ? 11.687 -11.001 -17.769 1.00 52.53 154 GLY A N 1
ATOM 1193 C CA . GLY A 1 154 ? 10.969 -10.031 -18.605 1.00 52.53 154 GLY A CA 1
ATOM 1194 C C . GLY A 1 154 ? 11.440 -8.583 -18.450 1.00 52.53 154 GLY A C 1
ATOM 1195 O O . GLY A 1 154 ? 11.355 -7.814 -19.408 1.00 52.53 154 GLY A O 1
ATOM 1196 N N . GLY A 1 155 ? 11.978 -8.204 -17.284 1.00 63.22 155 GLY A N 1
ATOM 1197 C CA . GLY A 1 155 ? 12.473 -6.843 -17.031 1.00 63.22 155 GLY A CA 1
ATOM 1198 C C . GLY A 1 155 ? 13.650 -6.469 -17.936 1.00 63.22 155 GLY A C 1
ATOM 1199 O O . GLY A 1 155 ? 13.593 -5.465 -18.647 1.00 63.22 155 GLY A O 1
ATOM 1200 N N . GLY A 1 156 ? 14.663 -7.340 -17.988 1.00 70.25 156 GLY A N 1
ATOM 1201 C CA . GLY A 1 156 ? 15.851 -7.148 -18.822 1.00 70.25 156 GLY A CA 1
ATOM 1202 C C . GLY A 1 156 ? 15.552 -7.197 -20.321 1.00 70.25 156 GLY A C 1
ATOM 1203 O O . GLY A 1 156 ? 16.076 -6.381 -21.075 1.00 70.25 156 GLY A O 1
ATOM 1204 N N . LEU A 1 157 ? 14.654 -8.086 -20.762 1.00 73.75 157 LEU A N 1
ATOM 1205 C CA . LEU A 1 157 ? 14.249 -8.157 -22.168 1.00 73.75 157 LEU A CA 1
ATOM 1206 C C . LEU A 1 157 ? 13.481 -6.901 -22.600 1.00 73.75 157 LEU A C 1
ATOM 1208 O O . LEU A 1 157 ? 13.750 -6.349 -23.665 1.00 73.75 157 LEU A O 1
ATOM 1212 N N . ARG A 1 158 ? 12.556 -6.413 -21.764 1.00 77.69 158 ARG A N 1
ATOM 1213 C CA . ARG A 1 158 ? 11.815 -5.173 -22.026 1.00 77.69 158 ARG A CA 1
ATOM 1214 C C . ARG A 1 158 ? 12.769 -3.983 -22.117 1.00 77.69 158 ARG A C 1
ATOM 1216 O O . ARG A 1 158 ? 12.677 -3.218 -23.074 1.00 77.69 158 ARG A O 1
ATOM 1223 N N . ALA A 1 159 ? 13.686 -3.848 -21.158 1.00 77.62 159 ALA A N 1
ATOM 1224 C CA . ALA A 1 159 ? 14.711 -2.810 -21.182 1.00 77.62 159 ALA A CA 1
ATOM 1225 C C . ALA A 1 159 ? 15.562 -2.912 -22.458 1.00 77.62 159 ALA A C 1
ATOM 1227 O O . ALA A 1 159 ? 15.678 -1.932 -23.184 1.00 77.62 159 ALA A O 1
ATOM 1228 N N . ALA A 1 160 ? 16.054 -4.101 -22.812 1.00 78.81 160 ALA A N 1
ATOM 1229 C CA . ALA A 1 160 ? 16.848 -4.310 -24.022 1.00 78.81 160 ALA A CA 1
ATOM 1230 C C . ALA A 1 160 ? 16.100 -3.922 -25.311 1.00 78.81 160 ALA A C 1
ATOM 1232 O O . ALA A 1 160 ? 16.663 -3.238 -26.162 1.00 78.81 160 ALA A O 1
ATOM 1233 N N . VAL A 1 161 ? 14.824 -4.299 -25.452 1.00 83.56 161 VAL A N 1
ATOM 1234 C CA . VAL A 1 161 ? 14.008 -3.952 -26.631 1.00 83.56 161 VAL A CA 1
ATOM 1235 C C . VAL A 1 161 ? 13.765 -2.447 -26.723 1.00 83.56 161 VAL A C 1
ATOM 1237 O O . VAL A 1 161 ? 13.943 -1.869 -27.796 1.00 83.56 161 VAL A O 1
ATOM 1240 N N . PHE A 1 162 ? 13.402 -1.792 -25.613 1.00 79.62 162 PHE A N 1
ATOM 1241 C CA . PHE A 1 162 ? 13.266 -0.333 -25.601 1.00 79.62 162 PHE A CA 1
ATOM 1242 C C . PHE A 1 162 ? 14.595 0.358 -25.903 1.00 79.62 162 PHE A C 1
ATOM 1244 O O . PHE A 1 162 ? 14.592 1.351 -26.618 1.00 79.62 162 PHE A O 1
ATOM 1251 N N . GLY A 1 163 ? 15.716 -0.198 -25.446 1.00 83.19 163 GLY A N 1
ATOM 1252 C CA . GLY A 1 163 ? 17.048 0.345 -25.695 1.00 83.19 163 GLY A CA 1
ATOM 1253 C C . GLY A 1 163 ? 17.504 0.238 -27.135 1.00 83.19 163 GLY A C 1
ATOM 1254 O O . GLY A 1 163 ? 18.044 1.193 -27.684 1.00 83.19 163 GLY A O 1
ATOM 1255 N N . ILE A 1 164 ? 17.241 -0.901 -27.776 1.00 85.44 164 ILE A N 1
ATOM 1256 C CA . ILE A 1 164 ? 17.504 -1.078 -29.206 1.00 85.44 164 ILE A CA 1
ATOM 1257 C C . ILE A 1 164 ? 16.647 -0.102 -30.015 1.00 85.44 164 ILE A C 1
ATOM 1259 O O . ILE A 1 164 ? 17.161 0.562 -30.910 1.00 85.44 164 ILE A O 1
ATOM 1263 N N . ASN A 1 165 ? 15.354 0.010 -29.699 1.00 87.25 165 ASN A N 1
ATOM 1264 C CA . ASN A 1 165 ? 14.448 0.889 -30.434 1.00 87.25 165 ASN A CA 1
ATOM 1265 C C . ASN A 1 165 ? 14.814 2.372 -30.260 1.00 87.25 165 ASN A C 1
ATOM 1267 O O . ASN A 1 165 ? 14.900 3.107 -31.243 1.00 87.25 165 ASN A O 1
ATOM 1271 N N . ASP A 1 166 ? 15.077 2.797 -29.024 1.00 84.94 166 ASP A N 1
ATOM 1272 C CA . ASP A 1 166 ? 15.472 4.170 -28.714 1.00 84.94 166 ASP A CA 1
ATOM 1273 C C . ASP A 1 166 ? 16.841 4.503 -29.321 1.00 84.94 166 ASP A C 1
ATOM 1275 O O . ASP A 1 166 ? 16.989 5.518 -29.998 1.00 84.94 166 ASP A O 1
ATOM 1279 N N . GLY A 1 167 ? 17.824 3.606 -29.195 1.00 86.06 167 GLY A N 1
ATOM 1280 C CA . GLY A 1 167 ? 19.159 3.774 -29.768 1.00 86.06 167 GLY A CA 1
ATOM 1281 C C . GLY A 1 167 ? 19.164 3.831 -31.297 1.00 86.06 167 GLY A C 1
ATOM 1282 O O . GLY A 1 167 ? 19.861 4.662 -31.874 1.00 86.06 167 GLY A O 1
ATOM 1283 N N . LEU A 1 168 ? 18.363 3.001 -31.975 1.00 88.62 168 LEU A N 1
ATOM 1284 C CA . LEU A 1 168 ? 18.241 3.042 -33.435 1.00 88.62 168 LEU A CA 1
ATOM 1285 C C . LEU A 1 168 ? 17.571 4.333 -33.907 1.00 88.62 168 LEU A C 1
ATOM 1287 O O . LEU A 1 168 ? 18.099 4.995 -34.798 1.00 88.62 168 LEU A O 1
ATOM 1291 N N . LEU A 1 169 ? 16.432 4.706 -33.317 1.00 91.06 169 LEU A N 1
ATOM 1292 C CA . LEU A 1 169 ? 15.664 5.870 -33.757 1.00 91.06 169 LEU A CA 1
ATOM 1293 C C . LEU A 1 169 ? 16.382 7.188 -33.444 1.00 91.06 169 LEU A C 1
ATOM 1295 O O . LEU A 1 169 ? 16.461 8.067 -34.309 1.00 91.06 169 LEU A O 1
ATOM 1299 N N . SER A 1 170 ? 16.926 7.326 -32.233 1.00 90.62 170 SER A N 1
ATOM 1300 C CA . SER A 1 170 ? 17.652 8.530 -31.814 1.00 90.62 170 SER A CA 1
ATOM 1301 C C . SER A 1 170 ? 18.937 8.714 -32.620 1.00 90.62 170 SER A C 1
ATOM 1303 O O . SER A 1 170 ? 19.175 9.800 -33.153 1.00 90.62 170 SER A O 1
ATOM 1305 N N . ASN A 1 171 ? 19.724 7.650 -32.807 1.00 92.94 171 ASN A N 1
ATOM 1306 C CA . ASN A 1 171 ? 20.969 7.729 -33.562 1.00 92.94 171 ASN A CA 1
ATOM 1307 C C . ASN A 1 171 ? 20.726 7.922 -35.065 1.00 92.94 171 ASN A C 1
ATOM 1309 O O . ASN A 1 171 ? 21.445 8.685 -35.707 1.00 92.94 171 ASN A O 1
ATOM 1313 N N . PHE A 1 172 ? 19.687 7.296 -35.629 1.00 93.56 172 PHE A N 1
ATOM 1314 C CA . PHE A 1 172 ? 19.281 7.544 -37.015 1.00 93.56 172 PHE A CA 1
ATOM 1315 C C . PHE A 1 172 ? 18.879 9.006 -37.225 1.00 93.56 172 PHE A C 1
ATOM 1317 O O . PHE A 1 172 ? 19.346 9.641 -38.168 1.00 93.56 172 PHE A O 1
ATOM 1324 N N . SER A 1 173 ? 18.074 9.565 -36.319 1.00 93.94 173 SER A N 1
ATOM 1325 C CA . SER A 1 173 ? 17.653 10.970 -36.381 1.00 93.94 173 SER A CA 1
ATOM 1326 C C . SER A 1 173 ? 18.842 11.930 -36.273 1.00 93.94 173 SER A C 1
ATOM 1328 O O . SER A 1 173 ? 18.915 12.903 -37.023 1.00 93.94 173 SER A O 1
ATOM 1330 N N . LEU A 1 174 ? 19.807 11.632 -35.396 1.00 93.25 174 LEU A N 1
ATOM 1331 C CA . LEU A 1 174 ? 21.048 12.398 -35.247 1.00 93.25 174 LEU A CA 1
ATOM 1332 C C . LEU A 1 174 ? 21.886 12.374 -36.534 1.00 93.25 174 LEU A C 1
ATOM 1334 O O . LEU A 1 174 ? 22.261 13.426 -37.050 1.00 93.25 174 LEU A O 1
ATOM 1338 N N . VAL A 1 175 ? 22.142 11.182 -37.081 1.00 93.81 175 VAL A N 1
ATOM 1339 C CA . VAL A 1 175 ? 22.922 10.993 -38.315 1.00 93.81 175 VAL A CA 1
ATOM 1340 C C . VAL A 1 175 ? 22.248 11.681 -39.503 1.00 93.81 175 VAL A C 1
ATOM 1342 O O . VAL A 1 175 ? 22.915 12.398 -40.249 1.00 93.81 175 VAL A O 1
ATOM 1345 N N . MET A 1 176 ? 20.928 11.531 -39.653 1.00 93.62 176 MET A N 1
ATOM 1346 C CA . MET A 1 176 ? 20.158 12.200 -40.708 1.00 93.62 176 MET A CA 1
ATOM 1347 C C . MET A 1 176 ? 20.160 13.723 -40.554 1.00 93.62 176 MET A C 1
ATOM 1349 O O . MET A 1 176 ? 20.236 14.428 -41.558 1.00 93.62 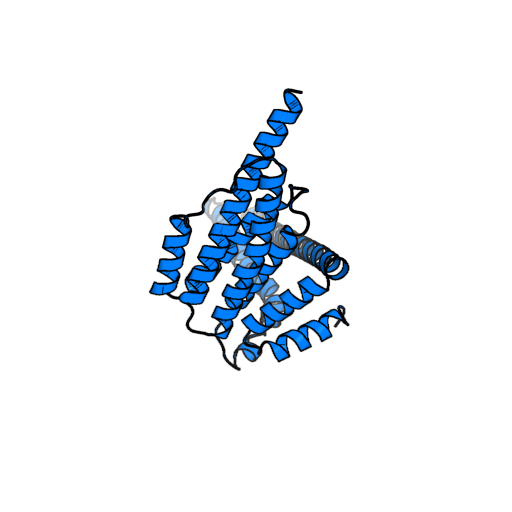176 MET A O 1
ATOM 1353 N N . GLY A 1 177 ? 20.132 14.242 -39.324 1.00 93.69 177 GLY A N 1
ATOM 1354 C CA . GLY A 1 177 ? 20.249 15.676 -39.054 1.00 93.69 177 GLY A CA 1
ATOM 1355 C C . GLY A 1 177 ? 21.588 16.254 -39.516 1.00 93.69 177 GLY A C 1
ATOM 1356 O O . GLY A 1 177 ? 21.617 17.273 -40.202 1.00 93.69 177 GLY A O 1
ATOM 1357 N N . PHE A 1 178 ? 22.698 15.575 -39.211 1.00 93.19 178 PHE A N 1
ATOM 1358 C CA . PHE A 1 178 ? 24.025 15.982 -39.691 1.00 93.19 178 PHE A CA 1
ATOM 1359 C C . PHE A 1 178 ? 24.173 15.825 -41.212 1.00 93.19 178 PHE A C 1
ATOM 1361 O O . PHE A 1 178 ? 24.796 16.670 -41.853 1.00 93.19 178 PHE A O 1
ATOM 1368 N N . ALA A 1 179 ? 23.581 14.780 -41.799 1.00 91.06 179 ALA A N 1
ATOM 1369 C CA . ALA A 1 179 ? 23.575 14.581 -43.246 1.00 91.06 179 ALA A CA 1
ATOM 1370 C C . ALA A 1 179 ? 22.786 15.683 -43.978 1.00 91.06 179 ALA A C 1
ATOM 1372 O O . ALA A 1 179 ? 23.267 16.223 -44.970 1.00 91.06 179 ALA A O 1
ATOM 1373 N N . GLY A 1 180 ? 21.608 16.061 -43.468 1.00 93.12 180 GLY A N 1
ATOM 1374 C CA . GLY A 1 180 ? 20.794 17.150 -44.019 1.00 93.12 180 GLY A CA 1
ATOM 1375 C C . GLY A 1 180 ? 21.424 18.538 -43.864 1.00 93.12 180 GLY A C 1
ATOM 1376 O O . GLY A 1 180 ? 21.100 19.441 -44.626 1.00 93.12 180 GLY A O 1
ATOM 1377 N N . ALA A 1 181 ? 22.349 18.700 -42.914 1.00 92.94 181 ALA A N 1
ATOM 1378 C CA . ALA A 1 181 ? 23.155 19.907 -42.737 1.00 92.94 181 ALA A CA 1
ATOM 1379 C C . ALA A 1 181 ? 24.427 19.936 -43.614 1.00 92.94 181 ALA A C 1
ATOM 1381 O O . ALA A 1 181 ? 25.287 20.788 -43.398 1.00 92.94 181 ALA A O 1
ATOM 1382 N N . GLU A 1 182 ? 24.573 18.997 -44.559 1.00 90.50 182 GLU A N 1
ATOM 1383 C CA . GLU A 1 182 ? 25.739 18.858 -45.447 1.00 90.50 182 GLU A CA 1
ATOM 1384 C C . GLU A 1 182 ? 27.084 18.762 -44.691 1.00 90.50 182 GLU A C 1
ATOM 1386 O O . GLU A 1 182 ? 28.131 19.224 -45.154 1.00 90.50 182 GLU A O 1
ATOM 1391 N N . ALA A 1 183 ? 27.083 18.145 -43.502 1.00 89.81 183 ALA A N 1
ATOM 1392 C CA . ALA A 1 183 ? 28.300 17.940 -42.723 1.00 89.81 183 ALA A CA 1
ATOM 1393 C C . ALA A 1 183 ? 29.276 16.973 -43.423 1.00 89.81 183 ALA A C 1
ATOM 1395 O O . ALA A 1 183 ? 28.881 16.059 -44.150 1.00 89.81 183 ALA A O 1
ATOM 1396 N N . LYS A 1 184 ? 30.582 17.123 -43.154 1.00 94.50 184 LYS A N 1
ATOM 1397 C CA . LYS A 1 184 ? 31.597 16.190 -43.673 1.00 94.50 184 LYS A CA 1
ATOM 1398 C C . LYS A 1 184 ? 31.346 14.763 -43.151 1.00 94.50 184 LYS A C 1
ATOM 1400 O O . LYS A 1 184 ? 31.025 14.617 -41.969 1.00 94.50 184 LYS A O 1
ATOM 1405 N N . PRO A 1 185 ? 31.597 13.711 -43.957 1.00 92.38 185 PRO A N 1
ATOM 1406 C CA . PRO A 1 185 ? 31.375 12.316 -43.557 1.00 92.38 185 PRO A CA 1
ATOM 1407 C C . PRO A 1 185 ? 32.048 11.918 -42.235 1.00 92.38 185 PRO A C 1
ATOM 1409 O O . PRO A 1 185 ? 31.464 11.196 -41.431 1.00 92.38 185 PRO A O 1
ATOM 1412 N N . GLU A 1 186 ? 33.248 12.440 -41.975 1.00 94.31 186 GLU A N 1
ATOM 1413 C CA . GLU A 1 186 ? 33.997 12.208 -40.732 1.00 94.31 186 GLU A CA 1
ATOM 1414 C C . GLU A 1 186 ? 33.227 12.678 -39.488 1.00 94.31 186 GLU A C 1
ATOM 1416 O O . GLU A 1 186 ? 33.196 11.981 -38.474 1.00 94.31 186 GLU A O 1
ATOM 1421 N N . TYR A 1 187 ? 32.546 13.827 -39.573 1.00 92.38 187 TYR A N 1
ATOM 1422 C CA . TYR A 1 187 ? 31.748 14.362 -38.470 1.00 92.38 187 TYR A CA 1
ATOM 1423 C C . TYR A 1 187 ? 30.444 13.590 -38.269 1.00 92.38 187 TYR A C 1
ATOM 1425 O O . TYR A 1 187 ? 30.008 13.437 -37.132 1.00 92.38 187 TYR A O 1
ATOM 1433 N N . ILE A 1 188 ? 29.852 13.055 -39.341 1.00 93.38 188 ILE A N 1
ATOM 1434 C CA . ILE A 1 188 ? 28.650 12.212 -39.264 1.00 93.38 188 ILE A CA 1
ATOM 1435 C C . ILE A 1 188 ? 28.960 10.907 -38.516 1.00 93.38 188 ILE A C 1
ATOM 1437 O O . ILE A 1 188 ? 28.224 10.527 -37.606 1.00 93.38 188 ILE A O 1
ATOM 1441 N N . ILE A 1 189 ? 30.071 10.241 -38.857 1.00 94.00 189 ILE A N 1
ATOM 1442 C CA . ILE A 1 189 ? 30.505 9.003 -38.187 1.00 94.00 189 ILE A CA 1
ATOM 1443 C C . ILE A 1 189 ? 30.828 9.280 -36.718 1.00 94.00 189 ILE A C 1
ATOM 1445 O O . ILE A 1 189 ? 30.373 8.545 -35.841 1.00 94.00 189 ILE A O 1
ATOM 1449 N N . LEU A 1 190 ? 31.574 10.354 -36.443 1.00 94.19 190 LEU A N 1
ATOM 1450 C CA . LEU A 1 190 ? 31.912 10.743 -35.076 1.00 94.19 190 LEU A CA 1
ATOM 1451 C C . LEU A 1 190 ? 30.653 11.015 -34.242 1.00 94.19 190 LEU A C 1
ATOM 1453 O O . LEU A 1 190 ? 30.549 10.507 -33.129 1.00 94.19 190 LEU A O 1
ATOM 1457 N N . ALA A 1 191 ? 29.688 11.764 -34.785 1.00 91.81 191 ALA A N 1
ATOM 1458 C CA . ALA A 1 191 ? 28.424 12.058 -34.115 1.00 91.81 191 ALA A CA 1
ATOM 1459 C C . ALA A 1 191 ? 27.602 10.788 -33.854 1.00 91.81 191 ALA A C 1
ATOM 1461 O O . ALA A 1 191 ? 27.091 10.623 -32.751 1.00 91.81 191 ALA A O 1
ATOM 1462 N N . GLY A 1 192 ? 27.526 9.867 -34.819 1.00 92.62 192 GLY A N 1
ATOM 1463 C CA . GLY A 1 192 ? 26.813 8.599 -34.651 1.00 92.62 192 GLY A CA 1
ATOM 1464 C C . GLY A 1 192 ? 27.448 7.685 -33.596 1.00 92.62 192 GLY A C 1
ATOM 1465 O O . GLY A 1 192 ? 26.753 7.132 -32.749 1.00 92.62 192 GLY A O 1
ATOM 1466 N N . VAL A 1 193 ? 28.778 7.547 -33.588 1.00 93.88 193 VAL A N 1
ATOM 1467 C CA . VAL A 1 193 ? 29.475 6.745 -32.563 1.00 93.88 193 VAL A CA 1
ATOM 1468 C C . VAL A 1 193 ? 29.342 7.391 -31.185 1.00 93.88 193 VAL A C 1
ATOM 1470 O O . VAL A 1 193 ? 29.040 6.702 -30.212 1.00 93.88 193 VAL A O 1
ATOM 1473 N N . ALA A 1 194 ? 29.518 8.711 -31.096 1.00 94.12 194 ALA A N 1
ATOM 1474 C CA . ALA A 1 194 ? 29.339 9.445 -29.849 1.00 94.12 194 ALA A CA 1
ATOM 1475 C C . ALA A 1 194 ? 27.896 9.340 -29.330 1.00 94.12 194 ALA A C 1
ATOM 1477 O O . ALA A 1 194 ? 27.702 9.115 -28.138 1.00 94.12 194 ALA A O 1
ATOM 1478 N N . GLY A 1 195 ? 26.899 9.441 -30.214 1.00 91.38 195 GLY A N 1
ATOM 1479 C CA . GLY A 1 195 ? 25.480 9.296 -29.894 1.00 91.38 195 GLY A CA 1
ATOM 1480 C C . GLY A 1 195 ? 25.131 7.900 -29.381 1.00 91.38 195 GLY A C 1
ATOM 1481 O O . GLY A 1 195 ? 24.486 7.781 -28.341 1.00 91.38 195 GLY A O 1
ATOM 1482 N N . LEU A 1 196 ? 25.626 6.845 -30.037 1.00 90.88 196 LEU A N 1
ATOM 1483 C CA . LEU A 1 196 ? 25.452 5.463 -29.572 1.00 90.88 196 LEU A CA 1
ATOM 1484 C C . LEU A 1 196 ? 26.085 5.232 -28.198 1.00 90.88 196 LEU A C 1
ATOM 1486 O O . LEU A 1 196 ? 25.444 4.661 -27.316 1.00 90.88 196 LEU A O 1
ATOM 1490 N N . LEU A 1 197 ? 27.324 5.689 -27.995 1.00 92.12 197 LEU A N 1
ATOM 1491 C CA . LEU A 1 197 ? 28.006 5.548 -26.708 1.00 92.12 197 LEU A CA 1
ATOM 1492 C C . LEU A 1 197 ? 27.270 6.323 -25.611 1.00 92.12 197 LEU A C 1
ATOM 1494 O O . LEU A 1 197 ? 26.963 5.748 -24.570 1.00 92.12 197 LEU A O 1
ATOM 1498 N N . ALA A 1 198 ? 26.914 7.584 -25.862 1.00 91.38 198 ALA A N 1
ATOM 1499 C CA . ALA A 1 198 ? 26.174 8.410 -24.912 1.00 91.38 198 ALA A CA 1
ATOM 1500 C C . ALA A 1 198 ? 24.808 7.801 -24.553 1.00 91.38 198 ALA A C 1
ATOM 1502 O O . ALA A 1 198 ? 24.483 7.698 -23.369 1.00 91.38 198 ALA A O 1
ATOM 1503 N N . GLY A 1 199 ? 24.041 7.345 -25.549 1.00 89.94 199 GLY A N 1
ATOM 1504 C CA . GLY A 1 199 ? 22.750 6.686 -25.341 1.00 89.94 199 GLY A CA 1
ATOM 1505 C C . GLY A 1 199 ? 22.881 5.380 -24.558 1.00 89.94 199 GLY A C 1
ATOM 1506 O O . GLY A 1 199 ? 22.166 5.172 -23.579 1.00 89.94 199 GLY A O 1
ATOM 1507 N N . SER A 1 200 ? 23.854 4.534 -24.916 1.00 89.44 200 SER A N 1
ATOM 1508 C CA . SER A 1 200 ? 24.094 3.257 -24.230 1.00 89.44 200 SER A CA 1
ATOM 1509 C C . SER A 1 200 ? 24.481 3.440 -22.757 1.00 89.44 200 SER A C 1
ATOM 1511 O O . SER A 1 200 ? 23.910 2.776 -21.892 1.00 89.44 200 SER A O 1
ATOM 1513 N N . PHE A 1 201 ? 25.378 4.384 -22.441 1.00 91.00 201 PHE A N 1
ATOM 1514 C CA . PHE A 1 201 ? 25.749 4.692 -21.058 1.00 91.00 201 PHE A CA 1
ATOM 1515 C C . PHE A 1 201 ? 24.603 5.328 -20.273 1.00 91.00 201 PHE A C 1
ATOM 1517 O O . PHE A 1 201 ? 24.386 4.960 -19.119 1.00 91.00 201 PHE A O 1
ATOM 1524 N N . SER A 1 202 ? 23.856 6.255 -20.882 1.00 89.75 202 SER A N 1
ATOM 1525 C CA . SER A 1 202 ? 22.702 6.889 -20.238 1.00 89.75 202 SER A CA 1
ATOM 1526 C C . SER A 1 202 ? 21.646 5.854 -19.861 1.00 89.75 202 SER A C 1
ATOM 1528 O O . SER A 1 202 ? 21.157 5.856 -18.731 1.00 89.75 202 SER A O 1
ATOM 1530 N N . MET A 1 203 ? 21.354 4.924 -20.769 1.00 89.38 203 MET A N 1
ATOM 1531 C CA . MET A 1 203 ? 20.392 3.865 -20.517 1.00 89.38 203 MET A CA 1
ATOM 1532 C C . MET A 1 203 ? 20.883 2.872 -19.462 1.00 89.38 203 MET A C 1
ATOM 1534 O O . MET A 1 203 ? 20.117 2.514 -18.570 1.00 89.38 203 MET A O 1
ATOM 1538 N N . ALA A 1 204 ? 22.152 2.458 -19.522 1.00 88.31 204 ALA A N 1
ATOM 1539 C CA . ALA A 1 204 ? 22.737 1.564 -18.525 1.00 88.31 204 ALA A CA 1
ATOM 1540 C C . ALA A 1 204 ? 22.706 2.182 -17.118 1.00 88.31 204 ALA A C 1
ATOM 1542 O O . ALA A 1 204 ? 22.332 1.513 -16.156 1.00 88.31 204 ALA A O 1
ATOM 1543 N N . ALA A 1 205 ? 23.042 3.470 -16.999 1.00 90.44 205 ALA A N 1
ATOM 1544 C CA . ALA A 1 205 ? 22.961 4.196 -15.736 1.00 90.44 205 ALA A CA 1
ATOM 1545 C C . ALA A 1 205 ? 21.510 4.338 -15.248 1.00 90.44 205 ALA A C 1
ATOM 1547 O O . ALA A 1 205 ? 21.242 4.134 -14.065 1.00 90.44 205 ALA A O 1
ATOM 1548 N N . GLY A 1 206 ? 20.573 4.650 -16.148 1.00 88.50 206 GLY A N 1
ATOM 1549 C CA . GLY A 1 206 ? 19.152 4.771 -15.822 1.00 88.50 206 GLY A CA 1
ATOM 1550 C C . GLY A 1 206 ? 18.543 3.461 -15.321 1.00 88.50 206 GLY A C 1
ATOM 1551 O O . GLY A 1 206 ? 17.815 3.470 -14.330 1.00 88.50 206 GLY A O 1
ATOM 1552 N N . GLU A 1 207 ? 18.879 2.336 -15.956 1.00 86.88 207 GLU A N 1
ATOM 1553 C CA . GLU A 1 207 ? 18.450 1.011 -15.504 1.00 86.88 207 GLU A CA 1
ATOM 1554 C C . GLU A 1 207 ? 19.055 0.695 -14.132 1.00 86.88 207 GLU A C 1
ATOM 1556 O O . GLU A 1 207 ? 18.316 0.455 -13.181 1.00 86.88 207 GLU A O 1
ATOM 1561 N N . TYR A 1 208 ? 20.377 0.839 -13.978 1.00 88.88 208 TYR A N 1
ATOM 1562 C CA . TYR A 1 208 ? 21.050 0.595 -12.702 1.00 88.88 208 TYR A CA 1
ATOM 1563 C C . TYR A 1 208 ? 20.416 1.380 -11.546 1.00 88.88 208 TYR A C 1
ATOM 1565 O O . TYR A 1 208 ? 20.169 0.815 -10.480 1.00 88.88 208 TYR A O 1
ATOM 1573 N N . VAL A 1 209 ? 20.116 2.668 -11.751 1.00 90.56 209 VAL A N 1
ATOM 1574 C CA . VAL A 1 209 ? 19.415 3.495 -10.756 1.00 90.56 209 VAL A CA 1
ATOM 1575 C C . VAL A 1 209 ? 17.998 2.978 -10.515 1.00 90.56 209 VAL A C 1
ATOM 1577 O O . VAL A 1 209 ? 17.578 2.901 -9.364 1.00 90.56 209 VAL A O 1
ATOM 1580 N N . SER A 1 210 ? 17.269 2.589 -11.563 1.00 85.75 210 SER A N 1
ATOM 1581 C CA . SER A 1 210 ? 15.914 2.046 -11.436 1.00 85.75 210 SER A CA 1
ATOM 1582 C C . SER A 1 210 ? 15.879 0.749 -10.627 1.00 85.75 210 SER A C 1
ATOM 1584 O O . SER A 1 210 ? 15.082 0.652 -9.694 1.00 85.75 210 SER A O 1
ATOM 1586 N N . VAL A 1 211 ? 16.748 -0.218 -10.928 1.00 86.44 211 VAL A N 1
ATOM 1587 C CA . VAL A 1 211 ? 16.848 -1.483 -10.184 1.00 86.44 211 VAL A CA 1
ATOM 1588 C C . VAL A 1 211 ? 17.352 -1.252 -8.768 1.00 86.44 211 VAL A C 1
ATOM 1590 O O . VAL A 1 211 ? 16.830 -1.860 -7.837 1.00 86.44 211 VAL A O 1
ATOM 1593 N N . SER A 1 212 ? 18.311 -0.345 -8.574 1.00 86.94 212 SER A N 1
ATOM 1594 C CA . SER A 1 212 ? 18.796 0.002 -7.233 1.00 86.94 212 SER A CA 1
ATOM 1595 C C . SER A 1 212 ? 17.690 0.629 -6.380 1.00 86.94 212 SER A C 1
ATOM 1597 O O . SER A 1 212 ? 17.519 0.235 -5.233 1.00 86.94 212 SER A O 1
ATOM 1599 N N . ALA A 1 213 ? 16.890 1.535 -6.947 1.00 85.75 213 ALA A N 1
ATOM 1600 C CA . ALA A 1 213 ? 15.757 2.147 -6.255 1.00 85.75 213 ALA A CA 1
ATOM 1601 C C . ALA A 1 213 ? 14.649 1.127 -5.943 1.00 85.75 213 ALA A C 1
ATOM 1603 O O . ALA A 1 213 ? 14.106 1.125 -4.843 1.00 85.75 213 ALA A O 1
ATOM 1604 N N . GLN A 1 214 ? 14.331 0.224 -6.880 1.00 85.31 214 GLN A N 1
ATOM 1605 C CA . GLN A 1 214 ? 13.394 -0.876 -6.617 1.00 85.31 214 GLN A CA 1
ATOM 1606 C C . GLN A 1 214 ? 13.904 -1.777 -5.495 1.00 85.31 214 GLN A C 1
ATOM 1608 O O . GLN A 1 214 ? 13.145 -2.132 -4.598 1.00 85.31 214 GLN A O 1
ATOM 1613 N N . ARG A 1 215 ? 15.194 -2.123 -5.527 1.00 87.00 215 ARG A N 1
ATOM 1614 C CA . ARG A 1 215 ? 15.838 -2.924 -4.491 1.00 87.00 215 ARG A CA 1
ATOM 1615 C C . ARG A 1 215 ? 15.762 -2.247 -3.128 1.00 87.00 215 ARG A C 1
ATOM 1617 O O . ARG A 1 215 ? 15.419 -2.922 -2.169 1.00 87.00 215 ARG A O 1
ATOM 1624 N N . GLU A 1 216 ? 16.032 -0.948 -3.044 1.00 90.88 216 GLU A N 1
ATOM 1625 C CA . GLU A 1 216 ? 15.922 -0.193 -1.793 1.00 90.88 216 GLU A CA 1
ATOM 1626 C C . GLU A 1 216 ? 14.490 -0.227 -1.239 1.00 90.88 216 GLU A C 1
ATOM 1628 O O . GLU A 1 216 ? 14.299 -0.507 -0.059 1.00 90.88 216 GLU A O 1
ATOM 1633 N N . VAL A 1 217 ? 13.477 -0.037 -2.092 1.00 85.25 217 VAL A N 1
ATOM 1634 C CA . VAL A 1 217 ? 12.064 -0.156 -1.690 1.00 85.25 217 VAL A CA 1
ATOM 1635 C C . VAL A 1 217 ? 11.745 -1.567 -1.184 1.00 85.25 217 VAL A C 1
ATOM 1637 O O . VAL A 1 217 ? 11.097 -1.708 -0.149 1.00 85.25 217 VAL A O 1
ATOM 1640 N N . PHE A 1 218 ? 12.219 -2.616 -1.864 1.00 86.50 218 PHE A N 1
ATOM 1641 C CA . PHE A 1 218 ? 12.022 -3.996 -1.409 1.00 86.50 218 PHE A CA 1
ATOM 1642 C C . PHE A 1 218 ? 12.741 -4.285 -0.089 1.00 86.50 218 PHE A C 1
ATOM 1644 O O . PHE A 1 218 ? 12.166 -4.917 0.791 1.00 86.50 218 PHE A O 1
ATOM 1651 N N . GLU A 1 219 ? 13.979 -3.821 0.077 1.00 90.50 219 GLU A N 1
ATOM 1652 C CA . GLU A 1 219 ? 14.737 -3.982 1.321 1.00 90.50 219 GLU A CA 1
ATOM 1653 C C . GLU A 1 219 ? 14.048 -3.259 2.489 1.00 90.50 219 GLU A C 1
ATOM 1655 O O . GLU A 1 219 ? 13.967 -3.816 3.583 1.00 90.50 219 GLU A O 1
ATOM 1660 N N . GLN A 1 220 ? 13.481 -2.071 2.253 1.00 88.31 220 GLN A N 1
ATOM 1661 C CA . GLN A 1 220 ? 12.668 -1.354 3.240 1.00 88.31 220 GLN A CA 1
ATOM 1662 C C . GLN A 1 220 ? 11.390 -2.121 3.601 1.00 88.31 220 GLN A C 1
ATOM 1664 O O . GLN A 1 220 ? 11.086 -2.260 4.782 1.00 88.31 220 GLN A O 1
ATOM 1669 N N . GLN A 1 221 ? 10.670 -2.663 2.616 1.00 85.94 221 GLN A N 1
ATOM 1670 C CA . GLN A 1 221 ? 9.478 -3.482 2.867 1.00 85.94 221 GLN A CA 1
ATOM 1671 C C . GLN A 1 221 ? 9.808 -4.738 3.679 1.00 85.94 221 GLN A C 1
ATOM 1673 O O . GLN A 1 221 ? 9.110 -5.036 4.641 1.00 85.94 221 GLN A O 1
ATOM 1678 N N . ILE A 1 222 ? 10.902 -5.433 3.351 1.00 89.31 222 ILE A N 1
ATOM 1679 C CA . ILE A 1 222 ? 11.372 -6.603 4.111 1.00 89.31 222 ILE A CA 1
ATOM 1680 C C . ILE A 1 222 ? 11.713 -6.219 5.555 1.00 89.31 222 ILE A C 1
ATOM 1682 O O . ILE A 1 222 ? 11.443 -6.989 6.474 1.00 89.31 222 ILE A O 1
ATOM 1686 N N . ALA A 1 223 ? 12.326 -5.053 5.768 1.00 90.19 223 ALA A N 1
ATOM 1687 C CA . ALA A 1 223 ? 12.661 -4.583 7.107 1.00 90.19 223 ALA A CA 1
ATOM 1688 C C . ALA A 1 223 ? 11.407 -4.306 7.951 1.00 90.19 223 ALA A C 1
ATOM 1690 O O . ALA A 1 223 ? 11.366 -4.738 9.101 1.00 90.19 223 ALA A O 1
ATOM 1691 N N . ILE A 1 224 ? 10.398 -3.648 7.369 1.00 87.62 224 ILE A N 1
ATOM 1692 C CA . ILE A 1 224 ? 9.109 -3.374 8.023 1.00 87.62 224 ILE A CA 1
ATOM 1693 C C . ILE A 1 224 ? 8.395 -4.686 8.362 1.00 87.62 224 ILE A C 1
ATOM 1695 O O . ILE A 1 224 ? 8.062 -4.918 9.517 1.00 87.62 224 ILE A O 1
ATOM 1699 N N . GLU A 1 225 ? 8.250 -5.582 7.386 1.00 87.69 225 GLU A N 1
ATOM 1700 C CA . GLU A 1 225 ? 7.595 -6.884 7.566 1.00 87.69 225 GLU A CA 1
ATOM 1701 C C . GLU A 1 225 ? 8.249 -7.703 8.686 1.00 87.69 225 GLU A C 1
ATOM 1703 O O . GLU A 1 225 ? 7.592 -8.329 9.515 1.00 87.69 225 GLU A O 1
ATOM 1708 N N . LYS A 1 226 ? 9.584 -7.685 8.735 1.00 89.94 226 LYS A N 1
ATOM 1709 C CA . LYS A 1 226 ? 10.335 -8.381 9.775 1.00 89.94 226 LYS A CA 1
ATOM 1710 C C . LYS A 1 226 ? 10.056 -7.798 11.162 1.00 89.94 226 LYS A C 1
ATOM 1712 O O . LYS A 1 226 ? 9.947 -8.562 12.117 1.00 89.94 226 LYS A O 1
ATOM 1717 N N . GLU A 1 227 ? 9.972 -6.476 11.279 1.00 89.50 227 GLU A N 1
ATOM 1718 C CA . GLU A 1 227 ? 9.616 -5.810 12.535 1.00 89.50 227 GLU A CA 1
ATOM 1719 C C . GLU A 1 227 ? 8.198 -6.197 12.979 1.00 89.50 227 GLU A C 1
ATOM 1721 O O . GLU A 1 227 ? 7.982 -6.502 14.150 1.00 89.50 227 GLU A O 1
ATOM 1726 N N . GLU A 1 228 ? 7.248 -6.281 12.052 1.00 87.62 228 GLU A N 1
ATOM 1727 C CA . GLU A 1 228 ? 5.858 -6.660 12.340 1.00 87.62 228 GLU A CA 1
ATOM 1728 C C . GLU A 1 228 ? 5.712 -8.114 12.771 1.00 87.62 228 GLU A C 1
ATOM 1730 O O . GLU A 1 228 ? 5.039 -8.396 13.765 1.00 87.62 228 GLU A O 1
ATOM 1735 N N . LEU A 1 229 ? 6.427 -9.025 12.109 1.00 88.94 229 LEU A N 1
ATOM 1736 C CA . LEU A 1 229 ? 6.519 -10.428 12.515 1.00 88.94 229 LEU A CA 1
ATOM 1737 C C . LEU A 1 229 ? 7.070 -10.590 13.941 1.00 88.94 229 LEU A C 1
ATOM 1739 O O . LEU A 1 229 ? 6.658 -11.501 14.662 1.00 88.94 229 LEU A O 1
ATOM 1743 N N . GLU A 1 230 ? 8.007 -9.733 14.358 1.00 88.75 230 GLU A N 1
ATOM 1744 C CA . GLU A 1 230 ? 8.589 -9.758 15.705 1.00 88.75 230 GLU A CA 1
ATOM 1745 C C . GLU A 1 230 ? 7.660 -9.120 16.755 1.00 88.75 230 GLU A C 1
ATOM 1747 O O . GLU A 1 230 ? 7.544 -9.636 17.871 1.00 88.75 230 GLU A O 1
ATOM 1752 N N . MET A 1 231 ? 6.989 -8.018 16.409 1.00 87.69 231 MET A N 1
ATOM 1753 C CA . MET A 1 231 ? 6.167 -7.227 17.331 1.00 87.69 231 MET A CA 1
ATOM 1754 C C . MET A 1 231 ? 4.749 -7.786 17.519 1.00 87.69 231 MET A C 1
ATOM 1756 O O . MET A 1 231 ? 4.256 -7.831 18.650 1.00 87.69 231 MET A O 1
ATOM 1760 N N . SER A 1 232 ? 4.118 -8.246 16.436 1.00 87.94 232 SER A N 1
ATOM 1761 C CA . SER A 1 232 ? 2.707 -8.649 16.381 1.00 87.94 232 SER A CA 1
ATOM 1762 C C . SER A 1 232 ? 2.490 -9.956 15.592 1.00 87.94 232 SER A C 1
ATOM 1764 O O . SER A 1 232 ? 1.682 -10.007 14.664 1.00 87.94 232 SER A O 1
ATOM 1766 N N . PRO A 1 233 ? 3.111 -11.085 15.988 1.00 88.62 233 PRO A N 1
ATOM 1767 C CA . PRO A 1 233 ? 3.041 -12.337 15.223 1.00 88.62 233 PRO A CA 1
ATOM 1768 C C . PRO A 1 233 ? 1.619 -12.888 15.037 1.00 88.62 233 PRO A C 1
ATOM 1770 O O . PRO A 1 233 ? 1.352 -13.607 14.081 1.00 88.62 233 PRO A O 1
ATOM 1773 N N . LYS A 1 234 ? 0.695 -12.581 15.958 1.00 89.69 234 LYS A N 1
ATOM 1774 C CA . LYS A 1 234 ? -0.708 -13.012 15.853 1.00 89.69 234 LYS A CA 1
ATOM 1775 C C . LYS A 1 234 ? -1.506 -12.204 14.832 1.00 89.69 234 LYS A C 1
ATOM 1777 O O . LYS A 1 234 ? -2.401 -12.766 14.214 1.00 89.69 234 LYS A O 1
ATOM 1782 N N . GLU A 1 235 ? -1.209 -10.913 14.695 1.00 87.50 235 GLU A N 1
ATOM 1783 C CA . GLU A 1 235 ? -1.879 -10.042 13.721 1.00 87.50 235 GLU A CA 1
ATOM 1784 C C . GLU A 1 235 ? -1.424 -10.423 12.307 1.00 87.50 235 GLU A C 1
ATOM 1786 O O . GLU A 1 235 ? -2.265 -10.621 11.435 1.00 87.50 235 GLU A O 1
ATOM 1791 N N . GLU A 1 236 ? -0.127 -10.692 12.118 1.00 90.06 236 GLU A N 1
ATOM 1792 C CA . GLU A 1 236 ? 0.399 -11.180 10.835 1.00 90.06 236 GLU A CA 1
ATOM 1793 C C . GLU A 1 236 ? -0.141 -12.582 10.474 1.00 90.06 236 GLU A C 1
ATOM 1795 O O . GLU A 1 236 ? -0.371 -12.892 9.307 1.00 90.06 236 GLU A O 1
ATOM 1800 N N . GLU A 1 237 ? -0.415 -13.446 11.463 1.00 91.56 237 GLU A N 1
ATOM 1801 C CA . GLU A 1 237 ? -1.075 -14.745 11.232 1.00 91.56 237 GLU A CA 1
ATOM 1802 C C . GLU A 1 237 ? -2.499 -14.587 10.710 1.00 91.56 237 GLU A C 1
ATOM 1804 O O . GLU A 1 237 ? -2.908 -15.283 9.772 1.00 91.56 237 GLU A O 1
ATOM 1809 N N . GLU A 1 238 ? -3.256 -13.680 11.323 1.00 91.25 238 GLU A N 1
ATOM 1810 C CA . GLU A 1 238 ? -4.613 -13.360 10.903 1.00 91.25 238 GLU A CA 1
ATOM 1811 C C . GLU A 1 238 ? -4.613 -12.769 9.493 1.00 91.25 238 GLU A C 1
ATOM 1813 O O . GLU A 1 238 ? -5.375 -13.226 8.636 1.00 91.25 238 GLU A O 1
ATOM 1818 N N . GLU A 1 239 ? -3.707 -11.836 9.218 1.00 90.88 239 GLU A N 1
ATOM 1819 C CA . GLU A 1 239 ? -3.552 -11.252 7.895 1.00 90.88 239 GLU A CA 1
ATOM 1820 C C . GLU A 1 239 ? -3.205 -12.301 6.836 1.00 90.88 239 GLU A C 1
ATOM 1822 O O . GLU A 1 239 ? -3.880 -12.403 5.807 1.00 90.88 239 GLU A O 1
ATOM 1827 N N . LEU A 1 240 ? -2.178 -13.117 7.074 1.00 92.00 240 LEU A N 1
ATOM 1828 C CA . LEU A 1 240 ? -1.758 -14.135 6.119 1.00 92.00 240 LEU A CA 1
ATOM 1829 C C . LEU A 1 240 ? -2.894 -15.135 5.848 1.00 92.00 240 LEU A C 1
ATOM 1831 O O . LEU A 1 240 ? -3.094 -15.568 4.707 1.00 92.00 240 LEU A O 1
ATOM 1835 N N . SER A 1 241 ? -3.698 -15.454 6.867 1.00 93.69 241 SER A N 1
ATOM 1836 C CA . SER A 1 241 ? -4.918 -16.247 6.704 1.00 93.69 241 SER A CA 1
ATOM 1837 C C . SER A 1 241 ? -5.960 -15.544 5.824 1.00 93.69 241 SER A C 1
ATOM 1839 O O . SER A 1 241 ? -6.545 -16.186 4.946 1.00 93.69 241 SER A O 1
ATOM 1841 N N . LEU A 1 242 ? -6.185 -14.237 5.995 1.00 91.50 242 LEU A N 1
ATOM 1842 C CA . LEU A 1 242 ? -7.089 -13.451 5.143 1.00 91.50 242 LEU A CA 1
ATOM 1843 C C . LEU A 1 242 ? -6.608 -13.390 3.691 1.00 91.50 242 LEU A C 1
ATOM 1845 O O . LEU A 1 242 ? -7.413 -13.558 2.776 1.00 91.50 242 LEU A O 1
ATOM 1849 N N . ILE A 1 243 ? -5.303 -13.237 3.462 1.00 90.44 243 ILE A N 1
ATOM 1850 C CA . ILE A 1 243 ? -4.700 -13.270 2.123 1.00 90.44 243 ILE A CA 1
ATOM 1851 C C . ILE A 1 243 ? -4.937 -14.631 1.457 1.00 90.44 243 ILE A C 1
ATOM 1853 O O . ILE A 1 243 ? -5.269 -14.697 0.271 1.00 90.44 243 ILE A O 1
ATOM 1857 N N . TYR A 1 244 ? -4.790 -15.735 2.192 1.00 90.56 244 TYR A N 1
ATOM 1858 C CA . TYR A 1 244 ? -5.085 -17.068 1.664 1.00 90.56 244 TYR A CA 1
ATOM 1859 C C . TYR A 1 244 ? -6.575 -17.275 1.382 1.00 90.56 244 TYR A C 1
ATOM 1861 O O . TYR A 1 244 ? -6.918 -17.827 0.333 1.00 90.56 244 TYR A O 1
ATOM 1869 N N . GLN A 1 245 ? -7.457 -16.776 2.250 1.00 90.00 245 GLN A N 1
ATOM 1870 C CA . GLN A 1 245 ? -8.905 -16.770 2.014 1.00 90.00 245 GLN A CA 1
ATOM 1871 C C . GLN A 1 245 ? -9.268 -15.960 0.768 1.00 90.00 245 GLN A C 1
ATOM 1873 O O . GLN A 1 245 ? -10.041 -16.429 -0.064 1.00 90.00 245 GLN A O 1
ATOM 1878 N N . ALA A 1 246 ? -8.646 -14.795 0.571 1.00 86.88 246 ALA A N 1
ATOM 1879 C CA . ALA A 1 246 ? -8.835 -13.964 -0.617 1.00 86.88 246 ALA A CA 1
ATOM 1880 C C . ALA A 1 246 ? -8.419 -14.685 -1.909 1.00 86.88 246 ALA A C 1
ATOM 1882 O O . ALA A 1 246 ? -9.003 -14.452 -2.965 1.00 86.88 246 ALA A O 1
ATOM 1883 N N . LYS A 1 247 ? -7.452 -15.607 -1.817 1.00 86.06 247 LYS A N 1
ATOM 1884 C CA . LYS A 1 247 ? -7.022 -16.489 -2.915 1.00 86.06 247 LYS A CA 1
ATOM 1885 C C . LYS A 1 247 ? -7.915 -17.724 -3.109 1.00 86.06 247 LYS A C 1
ATOM 1887 O O . LYS A 1 247 ? -7.643 -18.520 -4.007 1.00 86.06 247 LYS A O 1
ATOM 1892 N N . GLY A 1 248 ? -8.967 -17.884 -2.305 1.00 85.12 248 GLY A N 1
ATOM 1893 C CA . GLY A 1 248 ? -9.941 -18.975 -2.389 1.00 85.12 248 GLY A CA 1
ATOM 1894 C C . GLY A 1 248 ? -9.633 -20.190 -1.509 1.00 85.12 248 GLY A C 1
ATOM 1895 O O . GLY A 1 248 ? -10.270 -21.231 -1.673 1.00 85.12 248 GLY A O 1
ATOM 1896 N N . ILE A 1 249 ? -8.665 -20.101 -0.590 1.00 88.94 249 ILE A N 1
ATOM 1897 C CA . ILE A 1 249 ? -8.386 -21.182 0.367 1.00 88.94 249 ILE A CA 1
ATOM 1898 C C . ILE A 1 249 ? -9.414 -21.114 1.509 1.00 88.94 249 ILE A C 1
ATOM 1900 O O . ILE A 1 249 ? -9.586 -20.050 2.104 1.00 88.94 249 ILE A O 1
ATOM 1904 N N . PRO A 1 250 ? -10.094 -22.217 1.871 1.00 89.94 250 PRO A N 1
ATOM 1905 C CA . PRO A 1 250 ? -11.034 -22.220 2.989 1.00 89.94 250 PRO A CA 1
ATOM 1906 C C . PRO A 1 250 ? -10.382 -21.768 4.301 1.00 89.94 250 PRO A C 1
ATOM 1908 O O . P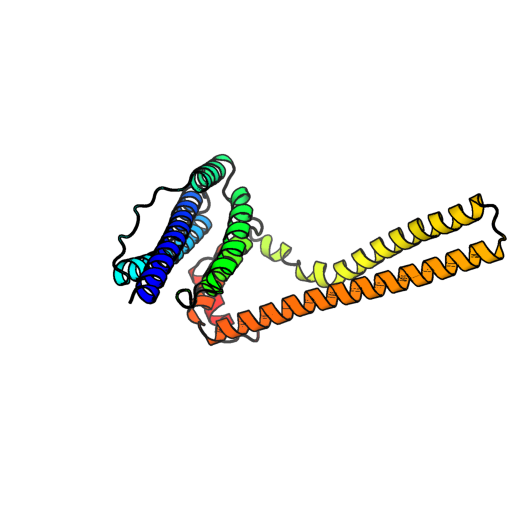RO A 1 250 ? -9.260 -22.160 4.608 1.00 89.94 250 PRO A O 1
ATOM 1911 N N . GLU A 1 251 ? -11.116 -21.014 5.121 1.00 88.88 251 GLU A N 1
ATOM 1912 C CA . GLU A 1 251 ? -10.623 -20.398 6.365 1.00 88.88 251 GLU A CA 1
ATOM 1913 C C . GLU A 1 251 ? -9.832 -21.353 7.274 1.00 88.88 251 GLU A C 1
ATOM 1915 O O . GLU A 1 251 ? -8.741 -21.020 7.728 1.00 88.88 251 GLU A O 1
ATOM 1920 N N . GLN A 1 252 ? -10.338 -22.568 7.512 1.00 91.75 252 GLN A N 1
ATOM 1921 C CA . GLN A 1 252 ? -9.651 -23.533 8.380 1.00 91.75 252 GLN A CA 1
ATOM 1922 C C . GLN A 1 252 ? -8.283 -23.962 7.835 1.00 91.75 252 GLN A C 1
ATOM 1924 O O . GLN A 1 252 ? -7.364 -24.228 8.611 1.00 91.75 252 GLN A O 1
ATOM 1929 N N . GLU A 1 253 ? -8.150 -24.072 6.515 1.00 92.19 253 GLU A N 1
ATOM 1930 C CA . GLU A 1 253 ? -6.896 -24.437 5.861 1.00 92.19 253 GLU A CA 1
ATOM 1931 C C . GLU A 1 253 ? -5.956 -23.233 5.778 1.00 92.19 253 GLU A C 1
ATOM 1933 O O . GLU A 1 253 ? -4.778 -23.362 6.112 1.00 92.19 253 GLU A O 1
ATOM 1938 N N . ALA A 1 254 ? -6.492 -22.056 5.445 1.00 91.69 254 ALA A N 1
ATOM 1939 C CA . ALA A 1 254 ? -5.770 -20.789 5.417 1.00 91.69 254 ALA A CA 1
ATOM 1940 C C . ALA A 1 254 ? -5.112 -20.473 6.768 1.00 91.69 254 ALA A C 1
ATOM 1942 O O . ALA A 1 254 ? -3.909 -20.221 6.816 1.00 91.69 254 ALA A O 1
ATOM 1943 N N . SER A 1 255 ? -5.855 -20.590 7.875 1.00 92.94 255 SER A N 1
ATOM 1944 C CA . SER A 1 255 ? -5.312 -20.347 9.217 1.00 92.94 255 SER A CA 1
ATOM 1945 C C . SER A 1 255 ? -4.245 -21.369 9.609 1.00 92.94 255 SER A C 1
ATOM 1947 O O . SER A 1 255 ? -3.225 -21.009 10.189 1.00 92.94 255 SER A O 1
ATOM 1949 N N . ARG A 1 256 ? -4.413 -22.650 9.249 1.00 92.75 256 ARG A N 1
ATOM 1950 C CA . ARG A 1 256 ? -3.378 -23.672 9.499 1.00 92.75 256 ARG A CA 1
ATOM 1951 C C . ARG A 1 256 ? -2.107 -23.421 8.690 1.00 92.75 256 ARG A C 1
ATOM 1953 O O . ARG A 1 256 ? -1.012 -23.673 9.193 1.00 92.75 256 ARG A O 1
ATOM 1960 N N . LEU A 1 257 ? -2.246 -22.974 7.443 1.00 91.38 257 LEU A N 1
ATOM 1961 C CA . LEU A 1 257 ? -1.114 -22.651 6.580 1.00 91.38 257 LEU A CA 1
ATOM 1962 C C . LEU A 1 257 ? -0.362 -21.428 7.113 1.00 91.38 257 LEU A C 1
ATOM 1964 O O . LEU A 1 257 ? 0.856 -21.501 7.264 1.00 91.38 257 LEU A O 1
ATOM 1968 N N . ALA A 1 258 ? -1.087 -20.368 7.479 1.00 91.94 258 ALA A N 1
ATOM 1969 C CA . ALA A 1 258 ? -0.523 -19.162 8.080 1.00 91.94 258 ALA A CA 1
ATOM 1970 C C . ALA A 1 258 ? 0.270 -19.480 9.359 1.00 91.94 258 ALA A C 1
ATOM 1972 O O . ALA A 1 258 ? 1.448 -19.138 9.455 1.00 91.94 258 ALA A O 1
ATOM 1973 N N . GLN A 1 259 ? -0.318 -20.257 10.278 1.00 91.25 259 GLN A N 1
ATOM 1974 C CA . GLN A 1 259 ? 0.359 -20.729 11.495 1.00 91.25 259 GLN A CA 1
ATOM 1975 C C . GLN A 1 259 ? 1.663 -21.461 11.201 1.00 91.25 259 GLN A C 1
ATOM 1977 O O . GLN A 1 259 ? 2.673 -21.250 11.871 1.00 91.25 259 GLN A O 1
ATOM 1982 N N . ARG A 1 260 ? 1.651 -22.351 10.204 1.00 89.75 260 ARG A N 1
ATOM 1983 C CA . ARG A 1 260 ? 2.831 -23.141 9.847 1.00 89.75 260 ARG A CA 1
ATOM 1984 C C . ARG A 1 260 ? 3.945 -22.271 9.265 1.00 89.75 260 ARG A C 1
ATOM 1986 O O . ARG A 1 260 ? 5.108 -22.532 9.561 1.00 89.75 260 ARG A O 1
ATOM 1993 N N . ILE A 1 261 ? 3.601 -21.275 8.453 1.00 88.38 261 ILE A N 1
ATOM 1994 C CA . ILE A 1 261 ? 4.572 -20.371 7.823 1.00 88.38 261 ILE A CA 1
ATOM 1995 C C . ILE A 1 261 ? 5.190 -19.439 8.863 1.00 88.38 261 ILE A C 1
ATOM 1997 O O . ILE A 1 261 ? 6.409 -19.322 8.924 1.00 88.38 261 ILE A O 1
ATOM 2001 N N . ILE A 1 262 ? 4.386 -18.864 9.758 1.00 86.31 262 ILE A N 1
ATOM 2002 C CA . ILE A 1 262 ? 4.889 -17.964 10.808 1.00 86.31 262 ILE A CA 1
ATOM 2003 C C . ILE A 1 262 ? 5.763 -18.694 11.828 1.00 86.31 262 ILE A C 1
ATOM 2005 O O . ILE A 1 262 ? 6.724 -18.125 12.339 1.00 86.31 262 ILE A O 1
ATOM 2009 N N . GLN A 1 263 ? 5.503 -19.978 12.089 1.00 83.81 263 GLN A N 1
ATOM 2010 C CA . GLN A 1 263 ? 6.400 -20.806 12.904 1.00 83.81 263 GLN A CA 1
ATOM 2011 C C . GLN A 1 263 ? 7.777 -21.016 12.259 1.00 83.81 263 GLN A C 1
ATOM 2013 O O . GLN A 1 263 ? 8.740 -21.310 12.970 1.00 83.81 263 GLN A O 1
ATOM 2018 N N . ASN A 1 264 ? 7.890 -20.881 10.934 1.00 80.94 264 ASN A N 1
ATOM 2019 C CA . ASN A 1 264 ? 9.151 -21.016 10.218 1.00 80.94 264 ASN A CA 1
ATOM 2020 C C . ASN A 1 264 ? 9.322 -19.911 9.157 1.00 80.94 264 ASN A C 1
ATOM 2022 O O . ASN A 1 264 ? 9.266 -20.190 7.956 1.00 80.94 264 ASN A O 1
ATOM 2026 N N . PRO A 1 265 ? 9.596 -18.664 9.585 1.00 68.00 265 PRO A N 1
ATOM 2027 C CA . PRO A 1 265 ? 9.557 -17.473 8.729 1.00 68.00 265 PRO A CA 1
ATOM 2028 C C . PRO A 1 265 ? 10.684 -17.408 7.679 1.00 68.00 265 PRO A C 1
ATOM 2030 O O . PRO A 1 265 ? 10.815 -16.422 6.964 1.00 68.00 265 PRO A O 1
ATOM 2033 N N . LYS A 1 266 ? 11.543 -18.434 7.599 1.00 67.00 266 LYS A N 1
ATOM 2034 C CA . LYS A 1 266 ? 12.639 -18.543 6.621 1.00 67.00 266 LYS A CA 1
ATOM 2035 C C . LYS A 1 266 ? 12.334 -19.488 5.451 1.00 67.00 266 LYS A C 1
ATOM 2037 O O . LYS A 1 266 ? 13.205 -19.650 4.595 1.00 67.00 266 LYS A O 1
ATOM 2042 N N . THR A 1 267 ? 11.176 -20.148 5.455 1.00 46.22 267 THR A N 1
ATOM 2043 C CA . THR A 1 267 ? 10.737 -21.106 4.420 1.00 46.22 267 THR A CA 1
ATOM 2044 C C . THR A 1 267 ? 9.694 -20.478 3.524 1.00 46.22 267 THR A C 1
ATOM 2046 O O . THR A 1 267 ? 9.795 -20.702 2.299 1.00 46.22 267 THR A O 1
#

Foldseek 3Di:
DVVVVVVLVVVLVVLLVQLQVLVLLLLLLQLQLVQAPDVLSSVLSNVSSVVSVVVNVLSCVSNVVSVHDRDDYDHDPVSVVLSVCCNPPNSLVSLVVVLVVLVVVLVVLPPPPSCVPVNVVSVLVSLLSVLLNQDDDDPCSVVVPVPVVCVVPVVVVVLVVVLVVCLVVVLVVQLVVCVVVVHDPVVSVVRSVVSNVVSVVVSVVVVVVVVVVVVVVVVVVVVVVVVCLVPPVPSQLVSQLSSVSSNVDDSVVSSVVSVVCSVPVPD